Protein AF-A0A5J4YAA6-F1 (afdb_monomer_lite)

Sequence (248 aa):
MGGGQLQELEDTSLQQAQNAQQSHEAVQADHADSLMGQASAILRQSNPQIKAAQTNRVTKLWEQQQLVAGRTAVGEPPVRPGRDDSKVRVVAPGKMPALGKGGSLASRQAILHSLVHIESWAVDLSWDAVARFGSDPQYALPEAFLDDFVLVANDEASHFQQLQQRLEAIGSFYGALGVHDGLWESAAATAHSLPARLAVESCVHEARGLTGCPTPFTGSATAAMKSLQSYWRRYIRFVKHSQTGTAQ

Foldseek 3Di:
DPDVVVVVVVVVVVVVVVVVVVVVVVVVVLLCQALLSLLLVLQQDADLLVSLVSLLVSLVCVVVVSGHLDLDCNDARDLGGHHDCVQAPADDPVPFDDLPQCPDLVNVLSVLLQLLVLLSVQLNLLSLLSNQPSNPPVLVDDVVLVNLSSVSSNVSSVSNVVSQVVSVVSPHGHSNGHDHCVLVVQQSVCSVPSVSNVVSSLVSVVVVVVPRDPDDDPDDPVPVVVSSVVSVVVVVVSVVVVVVPDDD

Structure (mmCIF, N/CA/C/O backbone):
data_AF-A0A5J4YAA6-F1
#
_entry.id   AF-A0A5J4YAA6-F1
#
loop_
_atom_site.group_PDB
_atom_site.id
_atom_site.type_symbol
_atom_site.label_atom_id
_atom_site.label_alt_id
_atom_site.label_comp_id
_atom_site.label_asym_id
_atom_site.label_entity_id
_atom_site.label_seq_id
_atom_site.pdbx_PDB_ins_code
_atom_site.Cartn_x
_atom_site.Cartn_y
_atom_site.Cartn_z
_atom_site.occupancy
_atom_site.B_iso_or_equiv
_atom_site.auth_seq_id
_atom_site.auth_comp_id
_atom_site.auth_asym_id
_atom_site.auth_atom_id
_atom_site.pdbx_PDB_model_num
ATOM 1 N N . MET A 1 1 ? -10.970 -28.159 -61.540 1.00 51.44 1 MET A N 1
ATOM 2 C CA . MET A 1 1 ? -9.670 -27.664 -61.032 1.00 51.44 1 MET A CA 1
ATOM 3 C C . MET A 1 1 ? -9.874 -26.472 -60.080 1.00 51.44 1 MET A C 1
ATOM 5 O O . MET A 1 1 ? -9.237 -25.453 -60.268 1.00 51.44 1 MET A O 1
ATOM 9 N N . GLY A 1 2 ? -10.775 -26.556 -59.087 1.00 53.88 2 GLY A N 1
ATOM 10 C CA . GLY A 1 2 ? -11.097 -25.400 -58.219 1.00 53.88 2 GLY A CA 1
ATOM 11 C C . GLY A 1 2 ? -11.336 -25.722 -56.739 1.00 53.88 2 GLY A C 1
ATOM 12 O O . GLY A 1 2 ? -11.628 -24.817 -55.974 1.00 53.88 2 GLY A O 1
ATOM 13 N N . GLY A 1 3 ? -11.219 -26.993 -56.331 1.00 50.28 3 GLY A N 1
ATOM 14 C CA . GLY A 1 3 ? -11.444 -27.407 -54.938 1.00 50.28 3 GLY A CA 1
ATOM 15 C C . GLY A 1 3 ? -10.234 -27.193 -54.023 1.00 50.28 3 GLY A C 1
ATOM 16 O O . GLY A 1 3 ? -10.405 -26.776 -52.888 1.00 50.28 3 GLY A O 1
ATOM 17 N N . GLY A 1 4 ? -9.008 -27.402 -54.524 1.00 55.47 4 GLY A N 1
ATOM 18 C CA . GLY A 1 4 ? -7.792 -27.300 -53.700 1.00 55.47 4 GLY A CA 1
ATOM 19 C C . GLY A 1 4 ? -7.457 -25.877 -53.246 1.00 55.47 4 GLY A C 1
ATOM 20 O O . GLY A 1 4 ? -6.960 -25.686 -52.146 1.00 55.47 4 GLY A O 1
ATOM 21 N N . GLN A 1 5 ? -7.807 -24.875 -54.056 1.00 56.22 5 GLN A N 1
ATOM 22 C CA . GLN A 1 5 ? -7.478 -23.473 -53.785 1.00 56.22 5 GLN A CA 1
ATOM 23 C C . GLN A 1 5 ? -8.367 -22.843 -52.704 1.00 56.22 5 GLN A C 1
ATOM 25 O O . GLN A 1 5 ? -7.941 -21.911 -52.038 1.00 56.22 5 GLN A O 1
ATOM 30 N N . LEU A 1 6 ? -9.596 -23.340 -52.519 1.00 55.66 6 LEU A N 1
ATOM 31 C CA . LEU A 1 6 ? -10.472 -22.900 -51.427 1.00 55.66 6 LEU A CA 1
ATOM 32 C C . LEU A 1 6 ? -10.080 -23.560 -50.099 1.00 55.66 6 LEU A C 1
ATOM 34 O O . LEU A 1 6 ? -10.117 -22.908 -49.062 1.00 55.66 6 LEU A O 1
ATOM 38 N N . GLN A 1 7 ? -9.630 -24.814 -50.150 1.00 59.75 7 GLN A N 1
ATOM 39 C CA . GLN A 1 7 ? -9.222 -25.574 -48.971 1.00 59.75 7 GLN A CA 1
ATOM 40 C C . GLN A 1 7 ? -7.894 -25.057 -48.380 1.00 59.75 7 GLN A C 1
ATOM 42 O O . GLN A 1 7 ? -7.796 -24.869 -47.173 1.00 59.75 7 GLN A O 1
ATOM 47 N N . GLU A 1 8 ? -6.919 -24.681 -49.221 1.00 62.75 8 GLU A N 1
ATOM 48 C CA . GLU A 1 8 ? -5.670 -24.034 -48.768 1.00 62.75 8 GLU A CA 1
ATOM 49 C C . GLU A 1 8 ? -5.894 -22.667 -48.094 1.00 62.75 8 GLU A C 1
ATOM 51 O O . GLU A 1 8 ? -5.159 -22.293 -47.174 1.00 62.75 8 GLU A O 1
ATOM 56 N N . LEU A 1 9 ? -6.900 -21.903 -48.537 1.00 62.38 9 LEU A N 1
ATOM 57 C CA . LEU A 1 9 ? -7.221 -20.594 -47.957 1.00 62.38 9 LEU A CA 1
ATOM 58 C C . LEU A 1 9 ? -7.886 -20.725 -46.577 1.00 62.38 9 LEU A C 1
ATOM 60 O O . LEU A 1 9 ? -7.578 -19.934 -45.682 1.00 62.38 9 LEU A O 1
ATOM 64 N N . GLU A 1 10 ? -8.746 -21.730 -46.381 1.00 66.56 10 GLU A N 1
ATOM 65 C CA . GLU A 1 10 ? -9.346 -22.042 -45.075 1.00 66.56 10 GLU A CA 1
ATOM 66 C C . GLU A 1 10 ? -8.296 -22.559 -44.079 1.00 66.56 10 GLU A C 1
ATOM 68 O O . GLU A 1 10 ? -8.233 -22.065 -42.950 1.00 66.56 10 GLU A O 1
ATOM 73 N N . ASP A 1 11 ? -7.401 -23.453 -44.510 1.00 72.44 11 ASP A N 1
ATOM 74 C CA . ASP A 1 11 ? -6.325 -23.990 -43.665 1.00 72.44 11 ASP A CA 1
ATOM 75 C C . ASP A 1 11 ? -5.334 -22.895 -43.224 1.00 72.44 11 ASP A C 1
ATOM 77 O O . ASP A 1 11 ? -4.915 -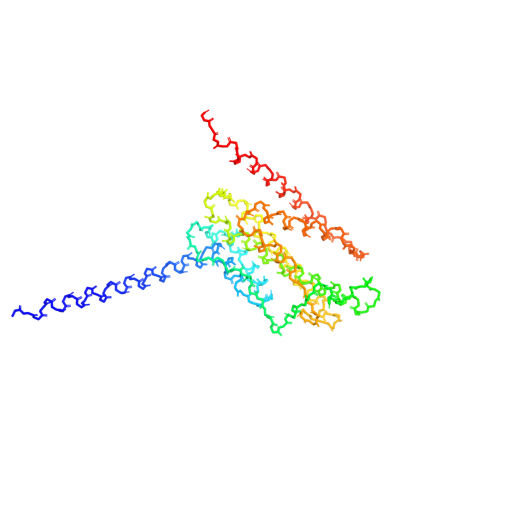22.843 -42.065 1.00 72.44 11 ASP A O 1
ATOM 81 N N . THR A 1 12 ? -5.018 -21.945 -44.113 1.00 75.50 12 THR A N 1
ATOM 82 C CA . THR A 1 12 ? -4.146 -20.802 -43.789 1.00 75.50 12 THR A CA 1
ATOM 83 C C . THR A 1 12 ? -4.800 -19.852 -42.779 1.00 75.50 12 THR A C 1
ATOM 85 O O . THR A 1 12 ? -4.130 -19.353 -41.871 1.00 75.50 12 THR A O 1
ATOM 88 N N . SER A 1 13 ? -6.111 -19.611 -42.897 1.00 75.50 13 SER A N 1
ATOM 89 C CA . SER A 1 13 ? -6.859 -18.747 -41.973 1.00 75.50 13 SER A CA 1
ATOM 90 C C . SER A 1 13 ? -6.975 -19.361 -40.572 1.00 75.50 13 SER A C 1
ATOM 92 O O . SER A 1 13 ? -6.782 -18.662 -39.573 1.00 75.50 13 SER A O 1
ATOM 94 N N . LEU A 1 14 ? -7.197 -20.677 -40.487 1.00 76.88 14 LEU A N 1
ATOM 95 C CA . LEU A 1 14 ? -7.227 -21.418 -39.223 1.00 76.88 14 LEU A CA 1
ATOM 96 C C . LEU A 1 14 ? -5.855 -21.432 -38.536 1.00 76.88 14 LEU A C 1
ATOM 98 O O . LEU A 1 14 ? -5.771 -21.179 -37.333 1.00 76.88 14 LEU A O 1
ATOM 102 N N . GLN A 1 15 ? -4.775 -21.633 -39.296 1.00 74.44 15 GLN A N 1
ATOM 103 C CA . GLN A 1 15 ? -3.407 -21.584 -38.772 1.00 74.44 15 GLN A CA 1
ATOM 104 C C . GLN A 1 15 ? -3.048 -20.184 -38.237 1.00 74.44 15 GLN A C 1
ATOM 106 O O . GLN A 1 15 ? -2.422 -20.057 -37.185 1.00 74.44 15 GLN A O 1
ATOM 111 N N . GLN A 1 16 ? -3.466 -19.115 -38.925 1.00 75.31 16 GLN A N 1
ATOM 112 C CA . GLN A 1 16 ? -3.250 -17.734 -38.474 1.00 75.31 16 GLN A CA 1
ATOM 113 C C . GLN A 1 16 ? -4.021 -17.413 -37.186 1.00 75.31 16 GLN A C 1
ATOM 115 O O . GLN A 1 16 ? -3.461 -16.782 -36.289 1.00 75.31 16 GLN A O 1
ATOM 120 N N . ALA A 1 17 ? -5.269 -17.877 -37.062 1.00 71.44 17 ALA A N 1
ATOM 121 C CA . ALA A 1 17 ? -6.071 -17.698 -35.852 1.00 71.44 17 ALA A CA 1
ATOM 122 C C . ALA A 1 17 ? -5.470 -18.441 -34.646 1.00 71.44 17 ALA A C 1
ATOM 124 O O . ALA A 1 17 ? -5.373 -17.876 -33.556 1.00 71.44 17 ALA A O 1
ATOM 125 N N . GLN A 1 18 ? -4.991 -19.672 -34.850 1.00 73.94 18 GLN A N 1
ATOM 126 C CA . GLN A 1 18 ? -4.317 -20.459 -33.814 1.00 73.94 18 GLN A CA 1
ATOM 127 C C . GLN A 1 18 ? -2.996 -19.821 -33.371 1.00 73.94 18 GLN A C 1
ATOM 129 O O . GLN A 1 18 ? -2.749 -19.704 -32.171 1.00 73.94 18 GLN A O 1
ATOM 134 N N . ASN A 1 19 ? -2.182 -19.337 -34.314 1.00 75.12 19 ASN A N 1
ATOM 135 C CA . ASN A 1 19 ? -0.941 -18.625 -34.002 1.00 75.12 19 ASN A CA 1
ATOM 136 C C . ASN A 1 19 ? -1.214 -17.316 -33.239 1.00 75.12 19 ASN A C 1
ATOM 138 O O . ASN A 1 19 ? -0.485 -16.988 -32.304 1.00 75.12 19 ASN A O 1
ATOM 142 N N . ALA A 1 20 ? -2.280 -16.586 -33.590 1.00 65.88 20 ALA A N 1
ATOM 143 C CA . ALA A 1 20 ? -2.694 -15.381 -32.874 1.00 65.88 20 ALA A CA 1
ATOM 144 C C . ALA A 1 20 ? -3.128 -15.697 -31.432 1.00 65.88 20 ALA A C 1
ATOM 146 O O . ALA A 1 20 ? -2.684 -15.022 -30.503 1.00 65.88 20 ALA A O 1
ATOM 147 N N . GLN A 1 21 ? -3.911 -16.762 -31.224 1.00 62.88 21 GLN A N 1
ATOM 148 C CA . GLN A 1 21 ? -4.307 -17.219 -29.887 1.00 62.88 21 GLN A CA 1
ATOM 149 C C . GLN A 1 21 ? -3.109 -17.651 -29.038 1.00 62.88 21 GLN A C 1
ATOM 151 O O . GLN A 1 21 ? -2.968 -17.183 -27.912 1.00 62.88 21 GLN A O 1
ATOM 156 N N . GLN A 1 22 ? -2.206 -18.463 -29.592 1.00 65.00 22 GLN A N 1
ATOM 157 C CA . GLN A 1 22 ? -0.994 -18.899 -28.892 1.00 65.00 22 GLN A CA 1
ATOM 158 C C . GLN A 1 22 ? -0.068 -17.724 -28.559 1.00 65.00 22 GLN A C 1
ATOM 160 O O . GLN A 1 22 ? 0.500 -17.672 -27.470 1.00 65.00 22 GLN A O 1
ATOM 165 N N . SER A 1 23 ? 0.056 -16.746 -29.462 1.00 59.47 23 SER A N 1
ATOM 166 C CA . SER A 1 23 ? 0.847 -15.539 -29.206 1.00 59.47 23 SER A CA 1
ATOM 167 C C . SER A 1 23 ? 0.238 -14.670 -28.101 1.00 59.47 23 SER A C 1
ATOM 169 O O . SER A 1 23 ? 0.964 -14.164 -27.251 1.00 59.47 23 SER A O 1
ATOM 171 N N . HIS A 1 24 ? -1.092 -14.551 -28.053 1.00 57.75 24 HIS A N 1
ATOM 172 C CA . HIS A 1 24 ? -1.797 -13.823 -27.002 1.00 57.75 24 HIS A CA 1
ATOM 173 C C . HIS A 1 24 ? -1.675 -14.523 -25.640 1.00 57.75 24 HIS A C 1
ATOM 175 O O . HIS A 1 24 ? -1.408 -13.863 -24.639 1.00 57.75 24 HIS A O 1
ATOM 181 N N . GLU A 1 25 ? -1.806 -15.852 -25.594 1.00 58.38 25 GLU A N 1
ATOM 182 C CA . GLU A 1 25 ? -1.626 -16.649 -24.371 1.00 58.38 25 GLU A CA 1
ATOM 183 C C . GLU A 1 25 ? -0.186 -16.575 -23.840 1.00 58.38 25 GLU A C 1
ATOM 185 O O . GLU A 1 25 ? 0.016 -16.409 -22.638 1.00 58.38 25 GLU A O 1
ATOM 190 N N . ALA A 1 26 ? 0.818 -16.618 -24.723 1.00 57.69 26 ALA A N 1
ATOM 191 C CA . ALA A 1 26 ? 2.224 -16.481 -24.344 1.00 57.69 26 ALA A CA 1
ATOM 192 C C . ALA A 1 26 ? 2.549 -15.082 -23.790 1.00 57.69 26 ALA A C 1
ATOM 194 O O . ALA A 1 26 ? 3.242 -14.966 -22.783 1.00 57.69 26 ALA A O 1
ATOM 195 N N . VAL A 1 27 ? 2.004 -14.025 -24.401 1.00 57.84 27 VAL A N 1
ATOM 196 C CA . VAL A 1 27 ? 2.147 -12.641 -23.918 1.00 57.84 27 VAL A CA 1
ATOM 197 C C . VAL A 1 27 ? 1.441 -12.453 -22.570 1.00 57.84 27 VAL A C 1
ATOM 199 O O . VAL A 1 27 ? 1.977 -11.809 -21.674 1.00 57.84 27 VAL A O 1
ATOM 202 N N . GLN A 1 28 ? 0.267 -13.058 -22.372 1.00 56.16 28 GLN A N 1
ATOM 203 C CA . GLN A 1 28 ? -0.429 -13.031 -21.082 1.00 56.16 28 GLN A CA 1
ATOM 204 C C . GLN A 1 28 ? 0.321 -13.787 -19.977 1.00 56.16 28 GLN A C 1
ATOM 206 O O . GLN A 1 28 ? 0.321 -13.325 -18.835 1.00 56.16 28 GLN A O 1
ATOM 211 N N . ALA A 1 29 ? 0.964 -14.911 -20.300 1.00 56.59 29 ALA A N 1
ATOM 212 C CA . ALA A 1 29 ? 1.814 -15.645 -19.365 1.00 56.59 29 ALA A CA 1
ATOM 213 C C . ALA A 1 29 ? 3.075 -14.842 -18.992 1.00 56.59 29 ALA A C 1
ATOM 215 O O . ALA A 1 29 ? 3.355 -14.674 -17.809 1.00 56.59 29 ALA A O 1
ATOM 216 N N . ASP A 1 30 ? 3.755 -14.239 -19.973 1.00 58.88 30 ASP A N 1
ATOM 217 C CA . ASP A 1 30 ? 4.921 -13.365 -19.749 1.00 58.88 30 ASP A CA 1
ATOM 218 C C . ASP A 1 30 ? 4.566 -12.141 -18.885 1.00 58.88 30 ASP A C 1
ATOM 220 O O . ASP A 1 30 ? 5.293 -11.752 -17.971 1.00 58.88 30 ASP A O 1
ATOM 224 N N . HIS A 1 31 ? 3.381 -11.564 -19.101 1.00 63.12 31 HIS A N 1
ATOM 225 C CA . HIS A 1 31 ? 2.860 -10.498 -18.253 1.00 63.12 31 HIS A CA 1
ATOM 226 C C . HIS A 1 31 ? 2.557 -10.967 -16.832 1.00 63.12 31 HIS A C 1
ATOM 228 O O . HIS A 1 31 ? 2.859 -10.236 -15.887 1.00 63.12 31 HIS A O 1
ATOM 234 N N . ALA A 1 32 ? 1.986 -12.160 -16.658 1.00 64.88 32 ALA A N 1
ATOM 235 C CA . ALA A 1 32 ? 1.739 -12.727 -15.338 1.00 64.88 32 ALA A CA 1
ATOM 236 C C . ALA A 1 32 ? 3.046 -12.972 -14.565 1.00 64.88 32 ALA A C 1
ATOM 238 O O . ALA A 1 32 ? 3.059 -12.791 -13.351 1.00 64.88 32 ALA A O 1
ATOM 239 N N . ASP A 1 33 ? 4.147 -13.281 -15.246 1.00 75.88 33 ASP A N 1
ATOM 240 C CA . ASP A 1 33 ? 5.445 -13.575 -14.621 1.00 75.88 33 ASP A CA 1
ATOM 241 C C . ASP A 1 33 ? 6.341 -12.331 -14.420 1.00 75.88 33 ASP A C 1
ATOM 243 O O . ASP A 1 33 ? 7.474 -12.418 -13.936 1.00 75.88 33 ASP A O 1
ATOM 247 N N . SER A 1 34 ? 5.822 -11.138 -14.728 1.00 88.69 34 SER A N 1
ATOM 248 C CA . SER A 1 34 ? 6.501 -9.857 -14.498 1.00 88.69 34 SER A CA 1
ATOM 249 C C . SER A 1 34 ? 6.096 -9.187 -13.181 1.00 88.69 34 SER A C 1
ATOM 251 O O . SER A 1 34 ? 4.956 -9.311 -12.719 1.00 88.69 34 SER A O 1
ATOM 253 N N . LEU A 1 35 ? 6.996 -8.386 -12.600 1.00 91.31 35 LEU A N 1
ATOM 254 C CA . LEU A 1 35 ? 6.702 -7.608 -11.393 1.00 91.31 35 LEU A CA 1
ATOM 255 C C . LEU A 1 35 ? 5.539 -6.626 -11.610 1.00 91.31 35 LEU A C 1
ATOM 257 O O . LEU A 1 35 ? 4.658 -6.520 -10.760 1.00 91.31 35 LEU A O 1
ATOM 261 N N . MET A 1 36 ? 5.491 -5.945 -12.758 1.00 90.12 36 MET A N 1
ATOM 262 C CA . MET A 1 36 ? 4.430 -4.983 -13.088 1.00 90.12 36 MET A CA 1
ATOM 263 C C . MET A 1 36 ? 3.073 -5.662 -13.296 1.00 90.12 36 MET A C 1
ATOM 265 O O . MET A 1 36 ? 2.036 -5.103 -12.923 1.00 90.12 36 MET A O 1
ATOM 269 N N . GLY A 1 37 ? 3.058 -6.878 -13.846 1.00 88.81 37 GLY A N 1
ATOM 270 C CA . GLY A 1 37 ? 1.839 -7.672 -13.955 1.00 88.81 37 GLY A CA 1
ATOM 271 C C . GLY A 1 37 ? 1.336 -8.162 -12.611 1.00 88.81 37 GLY A C 1
ATOM 272 O O . GLY A 1 37 ? 0.147 -8.021 -12.324 1.00 88.81 37 GLY A O 1
ATOM 273 N N . GLN A 1 38 ? 2.237 -8.630 -11.748 1.00 92.31 38 GLN A N 1
ATOM 274 C CA . GLN A 1 38 ? 1.907 -8.963 -10.364 1.00 92.31 38 GLN A CA 1
ATOM 275 C C . GLN A 1 38 ? 1.377 -7.739 -9.604 1.00 92.31 38 GLN A C 1
ATOM 277 O O . GLN A 1 38 ? 0.319 -7.819 -8.979 1.00 92.31 38 GLN A O 1
ATOM 282 N N . ALA A 1 39 ? 2.032 -6.582 -9.729 1.00 93.69 39 ALA A N 1
ATOM 283 C CA . ALA A 1 39 ? 1.580 -5.325 -9.138 1.00 93.69 39 ALA A CA 1
ATOM 284 C C . ALA A 1 39 ? 0.173 -4.946 -9.630 1.00 93.69 39 ALA A C 1
ATOM 286 O O . ALA A 1 39 ? -0.725 -4.684 -8.832 1.00 93.69 39 ALA A O 1
ATOM 287 N N . SER A 1 40 ? -0.071 -5.008 -10.941 1.00 92.12 40 SER A N 1
ATOM 288 C CA . SER A 1 40 ? -1.387 -4.731 -11.527 1.00 92.12 40 SER A CA 1
ATOM 289 C C . SER A 1 40 ? -2.463 -5.721 -11.069 1.00 92.12 40 SER A C 1
ATOM 291 O O . SER A 1 40 ? -3.605 -5.322 -10.832 1.00 92.12 40 SER A O 1
ATOM 293 N N . ALA A 1 41 ? -2.122 -7.002 -10.912 1.00 91.56 41 ALA A N 1
ATOM 294 C CA . ALA A 1 41 ? -3.029 -8.020 -10.390 1.00 91.56 41 ALA A CA 1
ATOM 295 C C . ALA A 1 41 ? -3.390 -7.762 -8.918 1.00 91.56 41 ALA A C 1
ATOM 297 O O . ALA A 1 41 ? -4.567 -7.837 -8.556 1.00 91.56 41 ALA A O 1
ATOM 298 N N . ILE A 1 42 ? -2.408 -7.387 -8.091 1.00 94.94 42 ILE A N 1
ATOM 299 C CA . ILE A 1 42 ? -2.614 -6.970 -6.697 1.00 94.94 42 ILE A CA 1
ATOM 300 C C . ILE A 1 42 ? -3.531 -5.745 -6.644 1.00 94.94 42 ILE A C 1
ATOM 302 O O . ILE A 1 42 ? -4.507 -5.740 -5.896 1.00 94.94 42 ILE A O 1
ATOM 306 N N . LEU A 1 43 ? -3.281 -4.729 -7.473 1.00 94.62 43 LEU A N 1
ATOM 307 C CA . LEU A 1 43 ? -4.100 -3.517 -7.508 1.00 94.62 43 LEU A CA 1
ATOM 308 C C . LEU A 1 43 ? -5.547 -3.801 -7.914 1.00 94.62 43 LEU A C 1
ATOM 310 O O . LEU A 1 43 ? -6.438 -3.105 -7.449 1.00 94.62 43 LEU A O 1
ATOM 314 N N . ARG A 1 44 ? -5.820 -4.814 -8.744 1.00 94.12 44 ARG A N 1
ATOM 315 C CA . ARG A 1 44 ? -7.194 -5.203 -9.122 1.00 94.12 44 ARG A CA 1
ATOM 316 C C . ARG A 1 44 ? -7.927 -5.980 -8.025 1.00 94.12 44 ARG A C 1
ATOM 318 O O . ARG A 1 44 ? -9.152 -6.078 -8.076 1.00 94.12 44 ARG A O 1
ATOM 325 N N . GLN A 1 45 ? -7.218 -6.515 -7.033 1.00 94.75 45 GLN A N 1
ATOM 326 C CA . GLN A 1 45 ? -7.833 -7.234 -5.923 1.00 94.75 45 GLN A CA 1
ATOM 327 C C . GLN A 1 45 ? -8.647 -6.279 -5.039 1.00 94.75 45 GLN A C 1
ATOM 329 O O . GLN A 1 45 ? -8.125 -5.294 -4.521 1.00 94.75 45 GLN A O 1
ATOM 334 N N . SER A 1 46 ? -9.928 -6.583 -4.826 1.00 93.56 46 SER A N 1
ATOM 335 C CA . SER A 1 46 ? -10.821 -5.770 -3.990 1.00 93.56 46 SER A CA 1
ATOM 336 C C . SER A 1 46 ? -10.731 -6.115 -2.505 1.00 93.56 46 SER A C 1
ATOM 338 O O . SER A 1 46 ? -10.956 -5.247 -1.657 1.00 93.56 46 SER A O 1
ATOM 340 N N . ASN A 1 47 ? -10.382 -7.363 -2.174 1.00 93.06 47 ASN A N 1
ATOM 341 C CA . ASN A 1 47 ? -10.251 -7.807 -0.792 1.00 93.06 47 ASN A CA 1
ATOM 342 C C . ASN A 1 47 ? -8.861 -7.442 -0.228 1.00 93.06 47 ASN A C 1
ATOM 344 O O . ASN A 1 47 ? -7.857 -7.996 -0.683 1.00 93.06 47 ASN A O 1
ATOM 348 N N . PRO A 1 48 ? -8.780 -6.589 0.808 1.00 92.56 48 PRO A N 1
ATOM 349 C CA . PRO A 1 48 ? -7.506 -6.126 1.358 1.00 92.56 48 PRO A CA 1
ATOM 350 C C . PRO A 1 48 ? -6.686 -7.245 2.027 1.00 92.56 48 PRO A C 1
ATOM 352 O O . PRO A 1 48 ? -5.460 -7.202 1.995 1.00 92.56 48 PRO A O 1
ATOM 355 N N . GLN A 1 49 ? -7.324 -8.292 2.563 1.00 92.62 49 GLN A N 1
ATOM 356 C CA . GLN A 1 49 ? -6.612 -9.450 3.121 1.00 92.62 49 GLN A CA 1
ATOM 357 C C . GLN A 1 49 ? -5.950 -10.287 2.028 1.00 92.62 49 GLN A C 1
ATOM 359 O O . GLN A 1 49 ? -4.795 -10.687 2.169 1.00 92.62 49 GLN A O 1
ATOM 364 N N . ILE A 1 50 ? -6.674 -10.536 0.931 1.00 95.25 50 ILE A N 1
ATOM 365 C CA . ILE A 1 50 ? -6.116 -11.253 -0.223 1.00 95.25 50 ILE A CA 1
ATOM 366 C C . ILE A 1 50 ? -4.987 -10.423 -0.827 1.00 95.25 50 ILE A C 1
ATOM 368 O O . ILE A 1 50 ? -3.934 -10.972 -1.130 1.00 95.25 50 ILE A O 1
ATOM 372 N N . LYS A 1 51 ? -5.171 -9.102 -0.912 1.00 95.44 51 LYS A N 1
ATOM 373 C CA . LYS A 1 51 ? -4.150 -8.167 -1.380 1.00 95.44 51 LYS A CA 1
ATOM 374 C C . LYS A 1 51 ? -2.870 -8.262 -0.548 1.00 95.44 51 LYS A C 1
ATOM 376 O O . LYS A 1 51 ? -1.811 -8.499 -1.110 1.00 95.44 51 LYS A O 1
ATOM 381 N N . ALA A 1 52 ? -2.969 -8.188 0.780 1.00 95.81 52 ALA A N 1
ATOM 382 C CA . ALA A 1 52 ? -1.818 -8.345 1.671 1.00 95.81 52 ALA A CA 1
ATOM 383 C C . ALA A 1 52 ? -1.139 -9.721 1.520 1.00 95.81 52 ALA A C 1
ATOM 385 O O . ALA A 1 52 ? 0.084 -9.814 1.468 1.00 95.81 52 ALA A O 1
ATOM 386 N N . ALA A 1 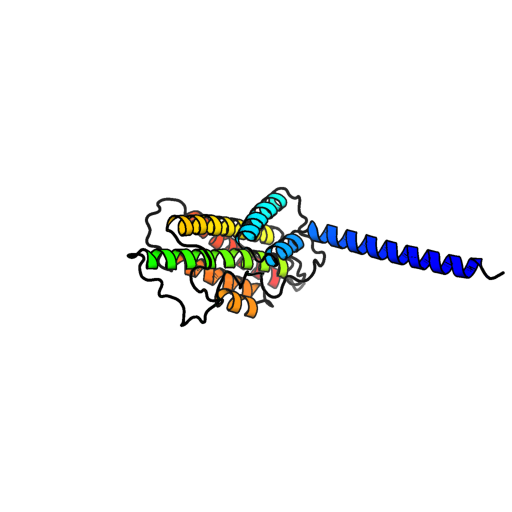53 ? -1.915 -10.802 1.388 1.00 96.25 53 ALA A N 1
ATOM 387 C CA . ALA A 1 53 ? -1.358 -12.136 1.156 1.00 96.25 53 ALA A CA 1
ATOM 388 C C . ALA A 1 53 ? -0.638 -12.252 -0.202 1.00 96.25 53 ALA A C 1
ATOM 390 O O . ALA A 1 53 ? 0.410 -12.894 -0.289 1.00 96.25 53 ALA A O 1
ATOM 391 N N . GLN A 1 54 ? -1.181 -11.626 -1.250 1.00 96.50 54 GLN A N 1
ATOM 392 C CA . GLN A 1 54 ? -0.548 -11.555 -2.566 1.00 96.50 54 GLN A CA 1
ATOM 393 C C . GLN A 1 54 ? 0.729 -10.717 -2.525 1.00 96.50 54 GLN A C 1
ATOM 395 O O . GLN A 1 54 ? 1.737 -11.185 -3.042 1.00 96.50 54 GLN A O 1
ATOM 400 N N . THR A 1 55 ? 0.727 -9.563 -1.849 1.00 97.44 55 THR A N 1
ATOM 401 C CA . THR A 1 55 ? 1.934 -8.757 -1.605 1.00 97.44 55 THR A CA 1
ATOM 402 C C . THR A 1 55 ? 3.039 -9.617 -0.997 1.00 97.44 55 THR A C 1
ATOM 404 O O . THR A 1 55 ? 4.092 -9.767 -1.607 1.00 97.44 55 THR A O 1
ATOM 407 N N . ASN A 1 56 ? 2.764 -10.299 0.121 1.00 96.62 56 ASN A N 1
ATOM 408 C CA . ASN A 1 56 ? 3.748 -11.152 0.797 1.00 96.62 56 ASN A CA 1
ATOM 409 C C . ASN A 1 56 ? 4.283 -12.277 -0.110 1.00 96.62 56 ASN A C 1
ATOM 411 O O . ASN A 1 56 ? 5.435 -12.697 0.012 1.00 96.62 56 ASN A O 1
ATOM 415 N N . ARG A 1 57 ? 3.440 -12.819 -1.000 1.00 96.69 57 ARG A N 1
ATOM 416 C CA . ARG A 1 57 ? 3.851 -13.830 -1.983 1.00 96.69 57 ARG A CA 1
ATOM 417 C C . ARG A 1 57 ? 4.761 -13.222 -3.047 1.00 96.69 57 ARG A C 1
ATOM 419 O O . ARG A 1 57 ? 5.809 -13.792 -3.320 1.00 96.69 57 ARG A O 1
ATOM 426 N N . VAL A 1 58 ? 4.358 -12.106 -3.646 1.00 95.75 58 VAL A N 1
ATOM 427 C CA . VAL A 1 58 ? 5.089 -11.449 -4.737 1.00 95.75 58 VAL A CA 1
ATOM 428 C C . VAL A 1 58 ? 6.440 -10.939 -4.254 1.00 95.75 58 VAL A C 1
ATOM 430 O O . VAL A 1 58 ? 7.427 -11.154 -4.946 1.00 95.75 58 VAL A O 1
ATOM 433 N N . THR A 1 59 ? 6.522 -10.390 -3.041 1.00 95.88 59 THR A N 1
ATOM 434 C CA . THR A 1 59 ? 7.797 -10.007 -2.422 1.00 95.88 59 THR A CA 1
ATOM 435 C C . THR A 1 59 ? 8.765 -11.185 -2.350 1.00 95.88 59 THR A C 1
ATOM 437 O O . THR A 1 59 ? 9.905 -11.057 -2.780 1.00 95.88 59 THR A O 1
ATOM 440 N N . LYS A 1 60 ? 8.311 -12.371 -1.921 1.00 96.25 60 LYS A N 1
ATOM 441 C CA . LYS A 1 60 ? 9.165 -13.573 -1.892 1.00 96.25 60 LYS A CA 1
ATOM 442 C C . LYS A 1 60 ? 9.616 -14.015 -3.281 1.00 96.25 60 LYS A C 1
ATOM 444 O O . LYS A 1 60 ? 10.759 -14.426 -3.441 1.00 96.25 60 LYS A O 1
ATOM 449 N N . LEU A 1 61 ? 8.725 -13.964 -4.272 1.00 94.44 61 LEU A N 1
ATOM 450 C CA . LEU A 1 61 ? 9.073 -14.312 -5.653 1.00 94.44 61 LEU A CA 1
ATOM 451 C C . LEU A 1 61 ? 10.106 -13.327 -6.224 1.00 94.44 61 LEU A C 1
ATOM 453 O O . LEU A 1 61 ? 11.049 -13.747 -6.889 1.00 94.44 61 LEU A O 1
ATOM 457 N N . TRP A 1 62 ? 9.957 -12.037 -5.916 1.00 94.38 62 TRP A N 1
ATOM 458 C CA . TRP A 1 62 ? 10.892 -10.981 -6.302 1.00 94.38 62 TRP A CA 1
ATOM 459 C C . TRP A 1 62 ? 12.269 -11.166 -5.649 1.00 94.38 62 TRP A C 1
ATOM 461 O O . TRP A 1 62 ? 13.276 -11.216 -6.349 1.00 94.38 62 TRP A O 1
ATOM 471 N N . GLU A 1 63 ? 12.319 -11.387 -4.332 1.00 93.19 63 GLU A N 1
ATOM 472 C CA . GLU A 1 63 ? 13.559 -11.671 -3.587 1.00 93.19 63 GLU A CA 1
ATOM 473 C C . GLU A 1 63 ? 14.300 -12.908 -4.118 1.00 93.19 63 GLU A C 1
ATOM 475 O O . GLU A 1 63 ? 15.528 -12.969 -4.100 1.00 93.19 63 GLU A O 1
ATOM 480 N N . GLN A 1 64 ? 13.552 -13.901 -4.605 1.00 94.00 64 GLN A N 1
ATOM 481 C CA . GLN A 1 64 ? 14.089 -15.128 -5.196 1.00 94.00 64 GLN A CA 1
ATOM 482 C C . GLN A 1 64 ? 14.446 -14.981 -6.682 1.00 94.00 64 GLN A C 1
ATOM 484 O O . GLN A 1 64 ? 14.824 -15.976 -7.301 1.00 94.00 64 GLN A O 1
ATOM 489 N N . GLN A 1 65 ? 14.323 -13.778 -7.255 1.00 90.81 65 GLN A N 1
ATOM 490 C CA . GLN A 1 65 ? 14.558 -13.488 -8.675 1.00 90.81 65 GLN A CA 1
ATOM 491 C C . GLN A 1 65 ? 13.713 -14.367 -9.616 1.00 90.81 65 GLN A C 1
ATOM 493 O O . GLN A 1 65 ? 14.124 -14.695 -10.727 1.00 90.81 65 GLN A O 1
ATOM 498 N N . GLN A 1 66 ? 12.521 -14.769 -9.164 1.00 89.25 66 GLN A N 1
ATOM 499 C CA . GLN A 1 66 ? 11.561 -15.567 -9.940 1.00 89.25 66 GLN A CA 1
ATOM 500 C C . GLN A 1 66 ? 10.587 -14.704 -10.747 1.00 89.25 66 GLN A C 1
ATOM 502 O O . GLN A 1 66 ? 9.744 -15.237 -11.460 1.00 89.25 66 GLN A O 1
ATOM 507 N N . LEU A 1 67 ? 10.684 -13.382 -10.615 1.00 88.75 67 LEU A N 1
ATOM 508 C CA . LEU A 1 67 ? 9.922 -12.414 -11.388 1.00 88.75 67 LEU A CA 1
ATOM 509 C C . LEU A 1 67 ? 10.896 -11.552 -12.173 1.00 88.75 67 LEU A C 1
ATOM 511 O O . LEU A 1 67 ? 11.922 -11.118 -11.648 1.00 88.75 67 LEU A O 1
ATOM 515 N N . VAL A 1 68 ? 10.552 -11.269 -13.422 1.00 86.06 68 VAL A N 1
ATOM 51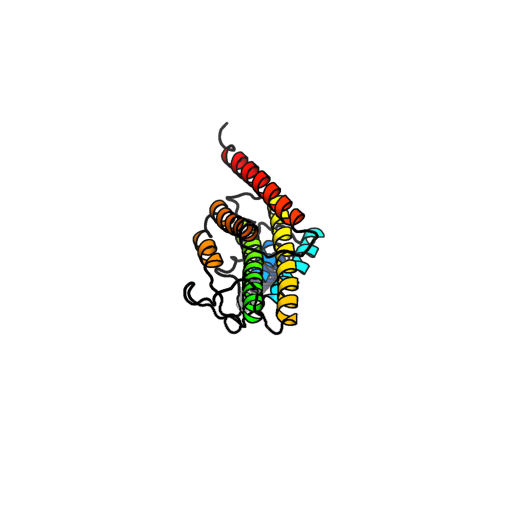6 C CA . VAL A 1 68 ? 11.306 -10.305 -14.221 1.00 86.06 68 VAL A CA 1
ATOM 517 C C . VAL A 1 68 ? 10.827 -8.896 -13.900 1.00 86.06 68 VAL A C 1
ATOM 519 O O . VAL A 1 68 ? 9.627 -8.665 -13.740 1.00 86.06 68 VAL A O 1
ATOM 522 N N . ALA A 1 69 ? 11.748 -7.927 -13.860 1.00 78.19 69 ALA A N 1
ATOM 523 C CA . ALA A 1 69 ? 11.364 -6.518 -13.778 1.00 78.19 69 ALA A CA 1
ATOM 524 C C . ALA A 1 69 ? 10.409 -6.170 -14.931 1.00 78.19 69 ALA A C 1
ATOM 526 O O . ALA A 1 69 ? 9.466 -5.437 -14.718 1.00 78.19 69 ALA A O 1
ATOM 527 N N . GLY A 1 70 ? 10.592 -6.774 -16.115 1.00 64.62 70 GLY A N 1
ATOM 528 C CA . GLY A 1 70 ? 9.606 -6.775 -17.197 1.00 64.62 70 GLY A CA 1
ATOM 529 C C . GLY A 1 70 ? 9.264 -5.377 -17.714 1.00 64.62 70 GLY A C 1
ATOM 530 O O . GLY A 1 70 ? 8.215 -4.831 -17.405 1.00 64.62 70 GLY A O 1
ATOM 531 N N . ARG A 1 71 ? 10.118 -4.811 -18.578 1.00 53.94 71 ARG A N 1
ATOM 532 C CA . ARG A 1 71 ? 9.821 -3.571 -19.333 1.00 53.94 71 ARG A CA 1
ATOM 533 C C . ARG A 1 71 ? 8.793 -3.773 -20.454 1.00 53.94 71 ARG A C 1
ATOM 535 O O . ARG A 1 71 ? 8.538 -2.858 -21.234 1.00 53.94 71 ARG A O 1
ATOM 542 N N . THR A 1 72 ? 8.259 -4.981 -20.596 1.00 51.28 72 THR A N 1
ATOM 543 C CA . THR 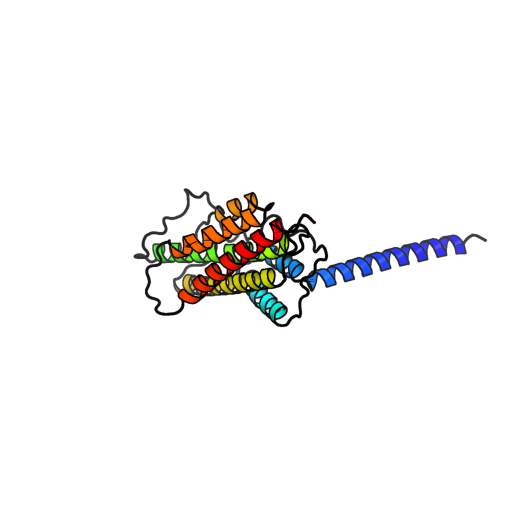A 1 72 ? 7.171 -5.281 -21.519 1.00 51.28 72 THR A CA 1
ATOM 544 C C . THR A 1 72 ? 5.910 -4.582 -21.027 1.00 51.28 72 THR A C 1
ATOM 546 O O . THR A 1 72 ? 5.673 -4.479 -19.826 1.00 51.28 72 THR A O 1
ATOM 549 N N . ALA A 1 73 ? 5.127 -4.027 -21.953 1.00 51.50 73 ALA A N 1
ATOM 550 C CA . ALA A 1 73 ? 3.899 -3.304 -21.650 1.00 51.50 73 ALA A CA 1
ATOM 551 C C . ALA A 1 73 ? 2.847 -4.274 -21.102 1.00 51.50 73 ALA A C 1
ATOM 553 O O . ALA A 1 73 ? 1.978 -4.747 -21.826 1.00 51.50 73 ALA A O 1
ATOM 554 N N . VAL A 1 74 ? 2.954 -4.610 -19.821 1.00 55.41 74 VAL A N 1
ATOM 555 C CA . VAL A 1 74 ? 1.879 -5.268 -19.098 1.00 55.41 74 VAL A CA 1
ATOM 556 C C . VAL A 1 74 ? 0.728 -4.274 -19.060 1.00 55.41 74 VAL A C 1
ATOM 558 O O . VAL A 1 74 ? 0.955 -3.096 -18.785 1.00 55.41 74 VAL A O 1
ATOM 561 N N . GLY A 1 75 ? -0.478 -4.724 -19.418 1.00 60.97 75 GLY A N 1
ATOM 562 C CA . GLY A 1 75 ? -1.643 -3.853 -19.590 1.00 60.97 75 GLY A CA 1
ATOM 563 C C . GLY A 1 75 ? -1.802 -2.826 -18.467 1.00 60.97 75 GLY A C 1
ATOM 564 O O . GLY A 1 75 ? -1.471 -3.105 -17.316 1.00 60.97 75 GLY A O 1
ATOM 565 N N . GLU A 1 76 ? -2.315 -1.644 -18.817 1.00 71.69 76 GLU A N 1
ATOM 566 C CA . GLU A 1 76 ? -2.296 -0.471 -17.940 1.00 71.69 76 GLU A CA 1
ATOM 567 C C . GLU A 1 76 ? -2.766 -0.791 -16.507 1.00 71.69 76 GLU A C 1
ATOM 569 O O . GLU A 1 76 ? -3.794 -1.475 -16.324 1.00 71.69 76 GLU A O 1
ATOM 574 N N . PRO A 1 77 ? -2.046 -0.300 -15.476 1.00 83.62 77 PRO A N 1
ATOM 575 C CA . PRO A 1 77 ? -2.496 -0.441 -14.101 1.00 83.62 77 PRO A CA 1
ATOM 576 C C . PRO A 1 77 ? -3.901 0.148 -13.971 1.00 83.62 77 PRO A C 1
ATOM 578 O O . PRO A 1 77 ? -4.219 1.145 -14.631 1.00 83.62 77 PRO A O 1
ATOM 581 N N . PRO A 1 78 ? -4.767 -0.438 -13.125 1.00 89.12 78 PRO A N 1
ATOM 582 C CA . PRO A 1 78 ? -6.120 0.069 -12.983 1.00 89.12 78 PRO A CA 1
ATOM 583 C C . PRO A 1 78 ? -6.090 1.552 -12.588 1.00 89.12 78 PRO A C 1
ATOM 585 O O . PRO A 1 78 ? -5.231 1.996 -11.824 1.00 89.12 78 PRO A O 1
ATOM 588 N N . VAL A 1 79 ? -7.045 2.329 -13.107 1.00 88.50 79 VAL A N 1
ATOM 589 C CA . VAL A 1 79 ? -7.165 3.764 -12.789 1.00 88.50 79 VAL A CA 1
ATOM 590 C C . VAL A 1 79 ? -7.312 3.978 -11.287 1.00 88.50 79 VAL A C 1
ATOM 592 O O . VAL A 1 79 ? -6.851 4.988 -10.774 1.00 88.50 79 VAL A O 1
ATOM 595 N N . ARG A 1 80 ? -7.937 3.026 -10.587 1.00 90.69 80 ARG A N 1
ATOM 596 C CA . ARG A 1 80 ? -8.088 3.005 -9.137 1.00 90.69 80 ARG A CA 1
ATOM 597 C C . ARG A 1 80 ? -7.892 1.579 -8.610 1.00 90.69 80 ARG A C 1
ATOM 599 O O . ARG A 1 80 ? -8.451 0.654 -9.203 1.00 90.69 80 ARG A O 1
ATOM 606 N N . PRO A 1 81 ? -7.163 1.389 -7.498 1.00 92.75 81 PRO A N 1
ATOM 607 C CA . PRO A 1 81 ? -7.053 0.099 -6.843 1.00 92.75 81 PRO A CA 1
ATOM 608 C C . PRO A 1 81 ? -8.427 -0.432 -6.432 1.00 92.75 81 PRO A C 1
ATOM 610 O O . PRO A 1 81 ? -9.277 0.307 -5.930 1.00 92.75 81 PRO A O 1
ATOM 613 N N . GLY A 1 82 ? -8.629 -1.730 -6.624 1.00 91.44 82 GLY A N 1
ATOM 614 C CA . GLY A 1 82 ? -9.810 -2.451 -6.199 1.00 91.44 82 GLY A CA 1
ATOM 615 C C . GLY A 1 82 ? -10.040 -2.266 -4.705 1.00 91.44 82 GLY A C 1
ATOM 616 O O . GLY A 1 82 ? -9.133 -2.423 -3.878 1.00 91.44 82 GLY A O 1
ATOM 617 N N . ARG A 1 83 ? -11.283 -1.948 -4.363 1.00 89.06 83 ARG A N 1
ATOM 618 C CA . ARG A 1 83 ? -11.775 -1.854 -2.994 1.00 89.06 83 ARG A CA 1
ATOM 619 C C . ARG A 1 83 ? -13.177 -2.441 -2.974 1.00 89.06 83 ARG A C 1
ATOM 621 O O . ARG A 1 83 ? -13.965 -2.197 -3.881 1.00 89.06 83 ARG A O 1
ATOM 628 N N . ASP A 1 84 ? -13.461 -3.276 -1.985 1.00 85.38 84 ASP A N 1
ATOM 629 C CA . ASP A 1 84 ? -14.805 -3.817 -1.806 1.00 85.38 84 ASP A CA 1
ATOM 630 C C . ASP A 1 84 ? -15.718 -2.749 -1.184 1.00 85.38 84 ASP A C 1
ATOM 632 O O . ASP A 1 84 ? -15.823 -2.628 0.041 1.00 85.38 84 ASP A O 1
ATOM 636 N N . ASP A 1 85 ? -16.371 -1.966 -2.043 1.00 71.19 85 ASP A N 1
ATOM 637 C CA . ASP A 1 85 ? -17.284 -0.884 -1.650 1.00 71.19 85 ASP A CA 1
ATOM 638 C C . ASP A 1 85 ? -18.510 -1.394 -0.871 1.00 71.19 85 ASP A C 1
ATOM 640 O O . ASP A 1 85 ? -19.151 -0.630 -0.148 1.00 71.19 85 ASP A O 1
ATOM 644 N N . SER A 1 86 ? -18.825 -2.695 -0.958 1.00 73.56 86 SER A N 1
ATOM 645 C CA . SER A 1 86 ? -19.895 -3.305 -0.156 1.00 73.56 86 SER A CA 1
ATOM 646 C C . SER A 1 86 ? -19.505 -3.473 1.316 1.00 73.56 86 SER A C 1
ATOM 648 O O . SER A 1 86 ? -20.374 -3.519 2.188 1.00 73.56 86 SER A O 1
ATOM 650 N N . LYS A 1 87 ? -18.198 -3.530 1.607 1.00 78.88 87 LYS A N 1
ATOM 651 C CA . LYS A 1 87 ? -17.648 -3.695 2.960 1.00 78.88 87 LYS A CA 1
ATOM 652 C C . LYS A 1 87 ? -17.071 -2.408 3.528 1.00 78.88 87 LYS A C 1
ATOM 654 O O . LYS A 1 87 ? -17.094 -2.224 4.741 1.00 78.88 87 LYS A O 1
ATOM 659 N N . VAL A 1 88 ? -16.544 -1.526 2.682 1.00 84.19 88 VAL A N 1
ATOM 660 C CA . VAL A 1 88 ? -15.883 -0.287 3.100 1.00 84.19 88 VAL A CA 1
ATOM 661 C C . VAL A 1 88 ? -16.685 0.913 2.606 1.00 84.19 88 VAL A C 1
ATOM 663 O O . VAL A 1 88 ? -16.612 1.300 1.445 1.00 84.19 88 VAL A O 1
ATOM 666 N N . ARG A 1 89 ? -17.445 1.537 3.512 1.00 86.69 89 ARG A N 1
ATOM 667 C CA . ARG A 1 89 ? -18.263 2.707 3.175 1.00 86.69 89 ARG A CA 1
ATOM 668 C C . ARG A 1 89 ? -17.419 3.979 3.134 1.00 86.69 89 ARG A C 1
ATOM 670 O O . ARG A 1 89 ? -17.021 4.487 4.184 1.00 86.69 89 ARG A O 1
ATOM 677 N N . VAL A 1 90 ? -17.242 4.543 1.945 1.00 85.00 90 VAL A N 1
ATOM 678 C CA . VAL A 1 90 ? -16.626 5.864 1.770 1.00 85.00 90 VAL A CA 1
ATOM 679 C C . VAL A 1 90 ? -17.608 6.965 2.191 1.00 85.00 90 VAL A C 1
ATOM 681 O O . VAL A 1 90 ? -18.786 6.954 1.830 1.00 85.00 90 VAL A O 1
ATOM 684 N N . VAL A 1 91 ? -17.138 7.917 2.990 1.00 86.25 91 VAL A N 1
ATOM 685 C CA . VAL A 1 91 ? -17.872 9.095 3.456 1.00 86.25 91 VAL A CA 1
ATOM 686 C C . VAL A 1 91 ? -17.055 10.358 3.186 1.00 86.25 91 VAL A C 1
ATOM 688 O O . VAL A 1 91 ? -15.830 10.323 3.090 1.00 86.25 91 VAL A O 1
ATOM 691 N N . ALA A 1 92 ? -17.734 11.502 3.085 1.00 82.50 92 ALA A N 1
ATOM 692 C CA . ALA A 1 92 ? -17.055 12.788 2.949 1.00 82.50 92 ALA A CA 1
ATOM 693 C C . ALA A 1 92 ? -16.178 13.084 4.190 1.00 82.50 92 ALA A C 1
ATOM 695 O O . ALA A 1 92 ? -16.598 12.739 5.300 1.00 82.50 92 ALA A O 1
ATOM 696 N N . PRO A 1 93 ? -15.037 13.793 4.055 1.00 72.38 93 PRO A N 1
ATOM 697 C CA . PRO A 1 93 ? -14.111 14.059 5.165 1.00 72.38 93 PRO A CA 1
ATOM 698 C C . PRO A 1 93 ? -14.773 14.647 6.425 1.00 72.38 93 PRO A C 1
ATOM 700 O O . PRO A 1 93 ? -14.449 14.255 7.541 1.00 72.38 93 PRO A O 1
ATOM 703 N N . GLY A 1 94 ? -15.773 15.521 6.264 1.00 74.00 94 GLY A N 1
ATOM 704 C CA . GLY A 1 94 ? -16.518 16.126 7.379 1.00 74.00 94 GLY A CA 1
ATOM 705 C C . GLY A 1 94 ? -17.558 15.221 8.057 1.00 74.00 94 GLY A C 1
ATOM 706 O O . GLY A 1 94 ? -18.202 15.649 9.010 1.00 74.00 94 GLY A O 1
ATOM 707 N N . LYS A 1 95 ? -17.760 13.990 7.569 1.00 76.94 95 LYS A N 1
ATOM 708 C CA . LYS A 1 95 ? -18.712 13.002 8.115 1.00 76.94 95 LYS A CA 1
ATOM 709 C C . LYS A 1 95 ? -18.022 11.823 8.810 1.00 76.94 95 LYS A C 1
ATOM 711 O O . LYS A 1 95 ? -18.689 10.857 9.181 1.00 76.94 95 LYS A O 1
ATOM 716 N N . MET A 1 96 ? -16.703 11.890 8.972 1.00 75.38 96 MET A N 1
ATOM 717 C CA . MET A 1 96 ? -15.932 10.874 9.679 1.00 75.38 96 MET A CA 1
ATOM 718 C C . MET A 1 96 ? -16.244 10.891 11.183 1.00 75.38 96 MET A C 1
ATOM 720 O O . MET A 1 96 ? -16.368 11.971 11.768 1.00 75.38 96 MET A O 1
ATOM 724 N N . PRO A 1 97 ? -16.342 9.721 11.841 1.00 69.62 97 PRO A N 1
ATOM 725 C CA . PRO A 1 97 ? -16.405 9.661 13.295 1.00 69.62 97 PRO A CA 1
ATOM 726 C C . PRO A 1 97 ? -15.181 10.341 13.916 1.00 69.62 97 PRO A C 1
ATOM 728 O O . PRO A 1 97 ? -14.054 10.150 13.455 1.00 69.62 97 PRO A O 1
ATOM 731 N N . ALA A 1 98 ? -15.382 11.103 14.990 1.00 76.31 98 ALA A N 1
ATOM 732 C CA . ALA A 1 98 ? -14.264 11.670 15.732 1.00 76.31 98 ALA A CA 1
ATOM 733 C C . ALA A 1 98 ? -13.408 10.539 16.328 1.00 76.31 98 ALA A C 1
ATOM 735 O O . ALA A 1 98 ? -13.904 9.713 17.094 1.00 76.31 98 ALA A O 1
ATOM 736 N N . LEU A 1 99 ? -12.111 10.531 16.007 1.00 76.31 99 LEU A N 1
ATOM 737 C CA . LEU A 1 99 ? -11.158 9.516 16.478 1.00 76.31 99 LEU A CA 1
ATOM 738 C C . LEU A 1 99 ? -11.050 9.482 18.012 1.00 76.31 99 LEU A C 1
ATOM 740 O O . LEU A 1 99 ? -10.858 8.421 18.604 1.00 76.31 99 LEU A O 1
ATOM 744 N N . GLY A 1 100 ? -11.221 10.631 18.676 1.00 76.94 100 GLY A N 1
ATOM 745 C CA . GLY A 1 100 ? -11.045 10.778 20.123 1.00 76.94 100 GLY A CA 1
ATOM 746 C C . GLY A 1 100 ? -9.579 10.636 20.563 1.00 76.94 100 GLY A C 1
ATOM 747 O O . GLY A 1 100 ? -8.667 10.762 19.754 1.00 76.94 100 GLY A O 1
ATOM 748 N N . LYS A 1 101 ? -9.344 10.407 21.865 1.00 81.38 101 LYS A N 1
ATOM 749 C CA . LYS A 1 101 ? -7.995 10.297 22.473 1.00 81.38 101 LYS A CA 1
ATOM 750 C C . LYS A 1 101 ? -7.610 8.869 22.909 1.00 81.38 101 LYS A C 1
ATOM 752 O O . LYS A 1 101 ? -6.673 8.694 23.677 1.00 81.38 101 LYS A O 1
ATOM 757 N N . GLY A 1 102 ? -8.374 7.849 22.519 1.00 81.12 102 GLY A N 1
ATOM 758 C CA . GLY A 1 102 ? -8.131 6.442 22.879 1.00 81.12 102 GLY A CA 1
ATOM 759 C C . GLY A 1 102 ? -8.601 6.019 24.281 1.00 81.12 102 GLY A C 1
ATOM 760 O O . GLY A 1 102 ? -8.414 4.865 24.674 1.00 81.12 102 GLY A O 1
ATOM 761 N N . GLY A 1 103 ? -9.245 6.913 25.040 1.00 82.75 103 GLY A N 1
ATOM 762 C CA . GLY A 1 103 ? -9.733 6.608 26.392 1.00 82.75 103 GLY A CA 1
ATOM 763 C C . GLY A 1 103 ? -10.890 5.599 26.417 1.00 82.75 103 GLY A C 1
ATOM 764 O O . GLY A 1 103 ? -10.906 4.685 27.241 1.00 82.75 103 GLY A O 1
ATOM 765 N N . SER A 1 104 ? -11.830 5.702 25.474 1.00 91.75 104 SER A N 1
ATOM 766 C CA . SER A 1 104 ? -12.970 4.782 25.351 1.00 91.75 104 SER A CA 1
ATOM 767 C C . SER A 1 104 ? -12.704 3.655 24.348 1.00 91.75 104 SER A C 1
ATOM 769 O O . SER A 1 104 ? -11.868 3.791 23.453 1.00 91.75 104 SER A O 1
ATOM 771 N N . LEU A 1 105 ? -13.444 2.544 24.467 1.00 92.44 105 LEU A N 1
ATOM 772 C CA . LEU A 1 105 ? -13.379 1.440 23.499 1.00 92.44 105 LEU A CA 1
ATOM 773 C C . LEU A 1 105 ? -13.701 1.922 22.078 1.00 92.44 105 LEU A C 1
ATOM 775 O O . LEU A 1 105 ? -12.923 1.661 21.168 1.00 92.44 105 LEU A O 1
ATOM 779 N N . ALA A 1 106 ? -14.778 2.696 21.917 1.00 91.12 106 ALA A N 1
ATOM 780 C CA . ALA A 1 106 ? -15.179 3.257 20.627 1.00 91.12 106 ALA A CA 1
ATOM 781 C C . ALA A 1 106 ? -14.080 4.136 20.002 1.00 91.12 106 ALA A C 1
ATOM 783 O O . ALA A 1 106 ? -13.808 4.035 18.810 1.00 91.12 106 ALA A O 1
ATOM 784 N N . SER A 1 107 ? -13.390 4.949 20.810 1.00 88.25 107 SER A N 1
ATOM 785 C CA . SER A 1 107 ? -12.272 5.774 20.336 1.00 88.25 107 SER A CA 1
ATOM 786 C C . SER A 1 107 ? -11.072 4.923 19.907 1.00 88.25 107 SER A C 1
ATOM 788 O O . SER A 1 107 ? -10.482 5.183 18.864 1.00 88.25 107 SER A O 1
ATOM 790 N N . ARG A 1 108 ? -10.735 3.856 20.646 1.00 88.31 108 ARG A N 1
ATOM 791 C CA . ARG A 1 108 ? -9.674 2.918 20.228 1.00 88.31 108 ARG A CA 1
ATOM 792 C C . ARG A 1 108 ? -10.026 2.172 18.945 1.00 88.31 108 ARG A C 1
ATOM 794 O O . ARG A 1 108 ? -9.160 2.017 18.092 1.00 88.31 108 ARG A O 1
ATOM 801 N N . GLN A 1 109 ? -11.279 1.738 18.802 1.00 90.94 109 GLN A N 1
ATOM 802 C CA . GLN A 1 109 ? -11.778 1.101 17.581 1.00 90.94 109 GLN A CA 1
ATOM 803 C C . GLN A 1 109 ? -11.705 2.058 16.387 1.00 90.94 109 GLN A C 1
ATOM 805 O O . GLN A 1 109 ? -11.248 1.647 15.327 1.00 90.94 109 GLN A O 1
ATOM 810 N N . ALA A 1 110 ? -12.078 3.331 16.563 1.00 88.00 110 ALA A N 1
ATOM 811 C CA . ALA A 1 110 ? -11.975 4.348 15.517 1.00 88.00 110 ALA A CA 1
ATOM 812 C C . ALA A 1 110 ? -10.525 4.618 15.095 1.00 88.00 110 ALA A C 1
ATOM 814 O O . ALA A 1 110 ? -10.234 4.655 13.902 1.00 88.00 110 ALA A O 1
ATOM 815 N N . ILE A 1 111 ? -9.608 4.751 16.059 1.00 84.88 111 ILE A N 1
ATOM 816 C CA . ILE A 1 111 ? -8.177 4.941 15.783 1.00 84.88 111 ILE A CA 1
ATOM 817 C C . ILE A 1 111 ? -7.610 3.742 15.024 1.00 84.88 111 ILE A C 1
ATOM 819 O O . ILE A 1 111 ? -7.012 3.921 13.968 1.00 84.88 111 ILE A O 1
ATOM 823 N N . LEU A 1 112 ? -7.828 2.522 15.521 1.00 87.56 112 LEU A N 1
ATOM 824 C CA . LEU A 1 112 ? -7.314 1.316 14.872 1.00 87.56 112 LEU A CA 1
ATOM 825 C C . LEU A 1 112 ? -7.917 1.107 13.484 1.00 87.56 112 LEU A C 1
ATOM 827 O O . LEU A 1 112 ? -7.181 0.800 12.558 1.00 87.56 112 LEU A O 1
ATOM 831 N N . HIS A 1 113 ? -9.224 1.315 13.311 1.00 91.94 113 HIS A N 1
ATOM 832 C CA . HIS A 1 113 ? -9.871 1.211 12.000 1.00 91.94 113 HIS A CA 1
ATOM 833 C C . HIS A 1 113 ? -9.294 2.215 10.993 1.00 91.94 113 HIS A C 1
ATOM 835 O O . HIS A 1 113 ? -8.995 1.829 9.864 1.00 91.94 113 HIS A O 1
ATOM 841 N N . SER A 1 114 ? -9.048 3.458 11.419 1.00 87.62 114 SER A N 1
ATOM 842 C CA . SER A 1 114 ? -8.386 4.469 10.588 1.00 87.62 114 SER A CA 1
ATOM 843 C C . SER A 1 114 ? -6.966 4.048 10.198 1.00 87.62 114 SER A C 1
ATOM 845 O O . SER A 1 114 ? -6.605 4.123 9.027 1.00 87.62 114 SER A O 1
ATOM 847 N N . LEU A 1 115 ? -6.180 3.525 11.146 1.00 87.00 115 LEU A N 1
ATOM 848 C CA . LEU A 1 115 ? -4.834 3.020 10.862 1.00 87.00 115 LEU A CA 1
ATOM 849 C C . LEU A 1 115 ? -4.867 1.846 9.873 1.00 87.00 115 LEU A C 1
ATOM 851 O O . LEU A 1 115 ? -4.126 1.863 8.900 1.00 87.00 115 LEU A O 1
ATOM 855 N N . VAL A 1 116 ? -5.776 0.880 10.048 1.00 90.56 116 VAL A N 1
ATOM 856 C CA . VAL A 1 116 ? -5.966 -0.224 9.086 1.00 90.56 116 VAL A CA 1
ATOM 857 C C . VAL A 1 116 ? -6.283 0.311 7.686 1.00 90.56 116 VAL A C 1
ATOM 859 O O . VAL A 1 116 ? -5.746 -0.186 6.697 1.00 90.56 116 VAL A O 1
ATOM 862 N N . HIS A 1 117 ? -7.133 1.336 7.582 1.00 90.50 117 HIS A N 1
ATOM 863 C CA . HIS A 1 117 ? -7.457 1.956 6.299 1.00 90.50 117 HIS A CA 1
ATOM 864 C C . HIS A 1 117 ? -6.241 2.623 5.644 1.00 90.50 117 HIS A C 1
ATOM 866 O O . HIS A 1 117 ? -6.024 2.476 4.441 1.00 90.50 117 HIS A O 1
ATOM 872 N N . ILE A 1 118 ? -5.451 3.338 6.443 1.00 86.44 118 ILE A N 1
ATOM 873 C CA . ILE A 1 118 ? -4.235 4.024 6.008 1.00 86.44 118 ILE A CA 1
ATOM 874 C C . ILE A 1 118 ? -3.184 3.006 5.527 1.00 86.44 118 ILE A C 1
ATOM 876 O O . ILE A 1 118 ? -2.644 3.175 4.433 1.00 86.44 118 ILE A O 1
ATOM 880 N N . GLU A 1 119 ? -2.969 1.904 6.254 1.00 89.38 119 GLU A N 1
ATOM 881 C CA . GLU A 1 119 ? -2.057 0.832 5.819 1.00 89.38 119 GLU A CA 1
ATOM 882 C C . GLU A 1 119 ? -2.546 0.117 4.558 1.00 89.38 119 GLU A C 1
ATOM 884 O O . GLU A 1 119 ? -1.770 -0.119 3.633 1.00 89.38 119 GLU A O 1
ATOM 889 N N . SER A 1 120 ? -3.854 -0.134 4.448 1.00 92.31 120 SER A N 1
ATOM 890 C CA . SER A 1 120 ? -4.439 -0.683 3.220 1.00 92.31 120 SER A CA 1
ATOM 891 C C . SER A 1 120 ? -4.191 0.220 2.008 1.00 92.31 120 SER A C 1
ATOM 893 O O . SER A 1 120 ? -3.987 -0.299 0.913 1.00 92.31 120 SER A O 1
ATOM 895 N N . TRP A 1 121 ? -4.231 1.547 2.175 1.00 91.56 121 TRP A N 1
ATOM 896 C CA . TRP A 1 121 ? -3.893 2.481 1.099 1.00 91.56 121 TRP A CA 1
ATOM 897 C C . TRP A 1 121 ? -2.398 2.529 0.808 1.00 91.56 121 TRP A C 1
ATOM 899 O O . TRP A 1 121 ? -2.038 2.677 -0.351 1.00 91.56 121 TRP A O 1
ATOM 909 N N . ALA A 1 122 ? -1.530 2.402 1.810 1.00 89.69 122 ALA A N 1
ATOM 910 C CA . ALA A 1 122 ? -0.089 2.421 1.577 1.00 89.69 122 ALA A CA 1
ATOM 911 C C . ALA A 1 122 ? 0.372 1.228 0.730 1.00 89.69 122 ALA A C 1
ATOM 913 O O . ALA A 1 122 ? 1.102 1.434 -0.232 1.00 89.69 122 ALA A O 1
ATOM 914 N N . VAL A 1 123 ? -0.174 0.028 0.969 1.00 92.69 123 VAL A N 1
ATOM 915 C CA . VAL A 1 123 ? 0.034 -1.129 0.075 1.00 92.69 123 VAL A CA 1
ATOM 916 C C . VAL A 1 123 ? -0.352 -0.790 -1.369 1.00 92.69 123 VAL A C 1
ATOM 918 O O . VAL A 1 123 ? 0.397 -1.072 -2.302 1.00 92.69 123 VAL A O 1
ATOM 921 N N . ASP A 1 124 ? -1.516 -0.166 -1.558 1.00 94.12 124 ASP A N 1
ATOM 922 C CA . ASP A 1 124 ? -2.005 0.227 -2.881 1.00 94.12 124 ASP A CA 1
ATOM 923 C C . ASP A 1 124 ? -1.120 1.286 -3.551 1.00 94.12 124 ASP A C 1
ATOM 925 O O . ASP A 1 124 ? -0.880 1.215 -4.753 1.00 94.12 124 ASP A O 1
ATOM 929 N N . LEU A 1 125 ? -0.624 2.264 -2.794 1.00 91.75 125 LEU A N 1
ATOM 930 C CA . LEU A 1 125 ? 0.237 3.323 -3.317 1.00 91.75 125 LEU A CA 1
ATOM 931 C C . LEU A 1 125 ? 1.602 2.787 -3.741 1.00 91.75 125 LEU A C 1
ATOM 933 O O . LEU A 1 125 ? 2.064 3.127 -4.831 1.00 91.75 125 LEU A O 1
ATOM 937 N N . SER A 1 126 ? 2.203 1.912 -2.936 1.00 92.06 126 SER A N 1
ATOM 938 C CA . SER A 1 126 ? 3.497 1.322 -3.266 1.00 92.06 126 SER A CA 1
ATOM 939 C C . SER A 1 126 ? 3.411 0.461 -4.530 1.00 92.06 126 SER A C 1
ATOM 941 O O . SER A 1 126 ? 4.257 0.576 -5.418 1.00 92.06 126 SER A O 1
ATOM 943 N N . TRP A 1 127 ? 2.346 -0.335 -4.686 1.00 94.25 127 TRP A N 1
ATOM 944 C CA . TRP A 1 127 ? 2.135 -1.100 -5.918 1.00 94.25 127 TRP A CA 1
ATOM 945 C C . TRP A 1 127 ? 1.722 -0.236 -7.117 1.00 94.25 127 TRP A C 1
ATOM 947 O O . TRP A 1 127 ? 2.124 -0.558 -8.233 1.00 94.25 127 TRP A O 1
ATOM 957 N N . ASP A 1 128 ? 0.978 0.864 -6.931 1.00 93.19 128 ASP A N 1
ATOM 958 C CA . ASP A 1 128 ? 0.685 1.822 -8.015 1.00 93.19 128 ASP A CA 1
ATOM 959 C C . ASP A 1 128 ? 1.973 2.459 -8.541 1.00 93.19 128 ASP A C 1
ATOM 961 O O . ASP A 1 128 ? 2.130 2.586 -9.753 1.00 93.19 128 ASP A O 1
ATOM 965 N N . ALA A 1 129 ? 2.923 2.789 -7.660 1.00 90.38 129 ALA A N 1
ATOM 966 C CA . ALA A 1 129 ? 4.210 3.334 -8.073 1.00 90.38 129 ALA A CA 1
ATOM 967 C C . ALA A 1 129 ? 5.003 2.339 -8.942 1.00 90.38 129 ALA A C 1
ATOM 969 O O . ALA A 1 129 ? 5.483 2.703 -10.018 1.00 90.38 129 ALA A O 1
ATOM 970 N N . VAL A 1 130 ? 5.076 1.072 -8.516 1.00 91.69 130 VAL A N 1
ATOM 971 C CA . VAL A 1 130 ? 5.721 -0.011 -9.281 1.00 91.69 130 VAL A CA 1
ATOM 972 C C . VAL A 1 130 ? 5.025 -0.221 -10.624 1.00 91.69 130 VAL A C 1
ATOM 974 O O . VAL A 1 130 ? 5.674 -0.184 -11.667 1.00 91.69 130 VAL A O 1
ATOM 977 N N . ALA A 1 131 ? 3.703 -0.397 -10.620 1.00 91.06 131 ALA A N 1
ATOM 978 C CA . ALA A 1 131 ? 2.950 -0.738 -11.821 1.00 91.06 131 ALA A CA 1
ATOM 979 C C . ALA A 1 131 ? 2.920 0.400 -12.853 1.00 91.06 131 ALA A C 1
ATOM 981 O O . ALA A 1 131 ? 2.940 0.142 -14.053 1.00 91.06 131 ALA A O 1
ATOM 982 N N . ARG A 1 132 ? 2.853 1.658 -12.397 1.00 89.56 132 ARG A N 1
ATOM 983 C CA . ARG A 1 132 ? 2.671 2.825 -13.270 1.00 89.56 132 ARG A CA 1
ATOM 984 C C . ARG A 1 132 ? 3.980 3.401 -13.787 1.00 89.56 132 ARG A C 1
ATOM 986 O O . ARG A 1 132 ? 4.017 3.839 -14.930 1.00 89.56 132 ARG A O 1
ATOM 993 N N . PHE A 1 133 ? 5.035 3.399 -12.973 1.00 88.06 133 PHE A N 1
ATOM 994 C CA . PHE A 1 133 ? 6.303 4.042 -13.334 1.00 88.06 133 PHE A CA 1
ATOM 995 C C . PHE A 1 133 ? 7.442 3.053 -13.580 1.00 88.06 133 PHE A C 1
ATOM 997 O O . PHE A 1 133 ? 8.428 3.427 -14.209 1.00 88.06 133 PHE A O 1
ATOM 1004 N N . GLY A 1 134 ? 7.327 1.797 -13.132 1.00 87.94 134 GLY A N 1
ATOM 1005 C CA . GLY A 1 134 ? 8.414 0.818 -13.226 1.00 87.94 134 GLY A CA 1
ATOM 1006 C C . GLY A 1 134 ? 8.872 0.531 -14.659 1.00 87.94 134 GLY A C 1
ATOM 1007 O O . GLY A 1 134 ? 10.064 0.339 -14.892 1.00 87.94 134 GLY A O 1
ATOM 1008 N N . SER A 1 135 ? 7.942 0.537 -15.620 1.00 84.31 135 SER A N 1
ATOM 1009 C CA . SER A 1 135 ? 8.234 0.314 -17.047 1.00 84.31 135 SER A CA 1
ATOM 1010 C C . SER A 1 135 ? 8.323 1.608 -17.852 1.00 84.31 135 SER A C 1
ATOM 1012 O O . SER A 1 135 ? 8.548 1.547 -19.060 1.00 84.31 135 SER A O 1
ATOM 1014 N N . ASP A 1 136 ? 8.128 2.770 -17.223 1.00 83.94 136 ASP A N 1
ATOM 1015 C CA . ASP A 1 136 ? 8.073 4.042 -17.936 1.00 83.94 136 ASP A CA 1
ATOM 1016 C C . ASP A 1 136 ? 9.487 4.455 -18.400 1.00 83.94 136 ASP A C 1
ATOM 1018 O O . ASP A 1 136 ? 10.361 4.756 -17.569 1.00 83.94 136 ASP A O 1
ATOM 1022 N N . PRO A 1 137 ? 9.745 4.487 -19.724 1.00 81.88 137 PRO A N 1
ATOM 1023 C CA . PRO A 1 137 ? 11.058 4.828 -20.255 1.00 81.88 137 PRO A CA 1
ATOM 1024 C C . PRO A 1 137 ? 11.472 6.267 -19.925 1.00 81.88 137 PRO A C 1
ATOM 1026 O O . PRO A 1 137 ? 12.668 6.551 -19.935 1.00 81.88 137 PRO A O 1
ATOM 1029 N N . GLN A 1 138 ? 10.526 7.160 -19.603 1.00 84.62 138 GLN A N 1
ATOM 1030 C CA . GLN A 1 138 ? 10.817 8.539 -19.211 1.00 84.62 138 GLN A CA 1
ATOM 1031 C C . GLN A 1 138 ? 11.670 8.610 -17.939 1.00 84.62 138 GLN A C 1
ATOM 1033 O O . GLN A 1 138 ? 12.542 9.473 -17.831 1.00 84.62 138 GLN A O 1
ATOM 1038 N N . TYR A 1 139 ? 11.420 7.727 -16.972 1.00 82.50 139 TYR A N 1
ATOM 1039 C CA . TYR A 1 139 ? 12.109 7.758 -15.681 1.00 82.50 139 TYR A CA 1
ATOM 1040 C C . TYR A 1 139 ? 13.314 6.820 -15.620 1.00 82.50 139 TYR A C 1
ATOM 1042 O O . TYR A 1 139 ? 14.190 7.039 -14.783 1.00 82.50 139 TYR A O 1
ATOM 1050 N N . ALA A 1 140 ? 13.364 5.805 -16.495 1.00 82.06 140 ALA A N 1
ATOM 1051 C CA . ALA A 1 140 ? 14.448 4.823 -16.582 1.00 82.06 140 ALA A CA 1
ATOM 1052 C C . ALA A 1 140 ? 14.883 4.308 -15.194 1.00 82.06 140 ALA A C 1
ATOM 1054 O O . ALA A 1 140 ? 16.061 4.360 -14.827 1.00 82.06 140 ALA A O 1
ATOM 1055 N N . LEU A 1 141 ? 13.903 3.869 -14.397 1.00 83.81 141 LEU A N 1
ATOM 1056 C CA . LEU A 1 141 ? 14.115 3.543 -12.991 1.00 83.81 141 LEU A CA 1
ATOM 1057 C C . LEU A 1 141 ? 15.046 2.329 -12.828 1.00 83.81 141 LEU A C 1
ATOM 1059 O O . LEU A 1 141 ? 14.906 1.341 -13.555 1.00 83.81 141 LEU A O 1
ATOM 1063 N N . PRO A 1 142 ? 16.008 2.384 -11.889 1.00 86.38 142 PRO A N 1
ATOM 1064 C CA . PRO A 1 142 ? 16.861 1.247 -11.576 1.00 86.38 142 PRO A CA 1
ATOM 1065 C C . PRO A 1 142 ? 16.059 0.184 -10.822 1.00 86.38 142 PRO A C 1
ATOM 1067 O O . PRO A 1 142 ? 15.144 0.518 -10.074 1.00 86.38 142 PRO A O 1
ATOM 1070 N N . GLU A 1 143 ? 16.454 -1.085 -10.927 1.00 86.31 143 GLU A N 1
ATOM 1071 C CA . GLU A 1 143 ? 15.816 -2.175 -10.166 1.00 86.31 143 GLU A CA 1
ATOM 1072 C C . GLU A 1 143 ? 15.829 -1.917 -8.655 1.00 86.31 143 GLU A C 1
ATOM 1074 O O . GLU A 1 143 ? 14.833 -2.169 -7.994 1.00 86.31 143 GLU A O 1
ATOM 1079 N N . ALA A 1 144 ? 16.870 -1.260 -8.133 1.00 86.88 144 ALA A N 1
ATOM 1080 C CA . ALA A 1 144 ? 16.940 -0.851 -6.728 1.00 86.88 144 ALA A CA 1
ATOM 1081 C C . ALA A 1 144 ? 15.770 0.046 -6.275 1.00 86.88 144 ALA A C 1
ATOM 1083 O O . ALA A 1 144 ? 15.416 0.053 -5.100 1.00 86.88 144 ALA A O 1
ATOM 1084 N N . PHE A 1 145 ? 15.171 0.822 -7.186 1.00 86.50 145 PHE A N 1
ATOM 1085 C CA . PHE A 1 145 ? 13.949 1.568 -6.883 1.00 86.50 145 PHE A CA 1
ATOM 1086 C C . PHE A 1 145 ? 12.763 0.614 -6.701 1.00 86.50 145 PHE A C 1
ATOM 1088 O O . PHE A 1 145 ? 11.982 0.784 -5.770 1.00 86.50 145 PHE A O 1
ATOM 1095 N N . LEU A 1 146 ? 12.641 -0.395 -7.568 1.00 90.38 146 LEU A N 1
ATOM 1096 C CA . LEU A 1 146 ? 11.599 -1.417 -7.470 1.00 90.38 146 LEU A CA 1
ATOM 1097 C C . LEU A 1 146 ? 11.776 -2.244 -6.191 1.00 90.38 146 LEU A C 1
ATOM 1099 O O . LEU A 1 146 ? 10.797 -2.454 -5.484 1.00 90.38 146 LEU A O 1
ATOM 1103 N N . ASP A 1 147 ? 13.012 -2.615 -5.848 1.00 90.31 147 ASP A N 1
ATOM 1104 C CA . ASP A 1 147 ? 13.352 -3.308 -4.598 1.00 90.31 147 ASP A CA 1
ATOM 1105 C C . ASP A 1 147 ? 12.852 -2.540 -3.371 1.00 90.31 147 ASP A C 1
ATOM 1107 O O . ASP A 1 147 ? 12.159 -3.102 -2.519 1.00 90.31 147 ASP A O 1
ATOM 1111 N N . ASP A 1 148 ? 13.172 -1.242 -3.296 1.00 88.69 148 ASP A N 1
ATOM 1112 C CA . ASP A 1 148 ? 12.769 -0.388 -2.179 1.00 88.69 148 ASP A CA 1
ATOM 1113 C C . ASP A 1 148 ? 11.224 -0.338 -2.066 1.00 88.69 148 ASP A C 1
ATOM 1115 O O . ASP A 1 148 ? 10.681 -0.424 -0.965 1.00 88.69 148 ASP A O 1
ATOM 1119 N N . PHE A 1 149 ? 10.497 -0.270 -3.187 1.00 90.81 149 PHE A N 1
ATOM 1120 C CA . PHE A 1 149 ? 9.028 -0.241 -3.195 1.00 90.81 149 PHE A CA 1
ATOM 1121 C C . PHE A 1 149 ? 8.362 -1.575 -2.868 1.00 90.81 149 PHE A C 1
ATOM 1123 O O . PHE A 1 149 ? 7.343 -1.596 -2.175 1.00 90.81 149 PHE A O 1
ATOM 1130 N N . VAL A 1 150 ? 8.921 -2.687 -3.345 1.00 94.19 150 VAL A N 1
ATOM 1131 C CA . VAL A 1 150 ? 8.448 -4.034 -3.003 1.00 94.19 150 VAL A CA 1
ATOM 1132 C C . VAL A 1 150 ? 8.612 -4.281 -1.502 1.00 94.19 150 VAL A C 1
ATOM 1134 O O . VAL A 1 150 ? 7.725 -4.867 -0.875 1.00 94.19 150 VAL A O 1
ATOM 1137 N N . LEU A 1 151 ? 9.708 -3.793 -0.912 1.00 91.06 151 LEU A N 1
ATOM 1138 C CA . LEU A 1 151 ? 9.937 -3.864 0.527 1.00 91.06 151 LEU A CA 1
ATOM 1139 C C . LEU A 1 151 ? 8.919 -3.022 1.307 1.00 91.06 151 LEU A C 1
ATOM 1141 O O . LEU A 1 151 ? 8.302 -3.537 2.237 1.00 91.06 151 LEU A O 1
ATOM 1145 N N . VAL A 1 152 ? 8.695 -1.763 0.909 1.00 89.69 152 VAL A N 1
ATOM 1146 C CA . VAL A 1 152 ? 7.687 -0.899 1.551 1.00 89.69 152 VAL A CA 1
ATOM 1147 C C . VAL A 1 152 ? 6.300 -1.533 1.455 1.00 89.69 152 VAL A C 1
ATOM 1149 O O . VAL A 1 152 ? 5.612 -1.639 2.466 1.00 89.69 152 VAL A O 1
ATOM 1152 N N . ALA A 1 153 ? 5.902 -2.038 0.285 1.00 93.31 153 ALA A N 1
ATOM 1153 C CA . ALA A 1 153 ? 4.608 -2.695 0.122 1.00 93.31 153 ALA A CA 1
ATOM 1154 C C . ALA A 1 153 ? 4.435 -3.880 1.090 1.00 93.31 153 ALA A C 1
ATOM 1156 O O . ALA A 1 153 ? 3.363 -4.051 1.674 1.00 93.31 153 ALA A O 1
ATOM 1157 N N . ASN A 1 154 ? 5.485 -4.685 1.279 1.00 95.31 154 ASN A N 1
ATOM 1158 C CA . ASN A 1 154 ? 5.492 -5.820 2.203 1.00 95.31 154 ASN A CA 1
ATOM 1159 C C . ASN A 1 154 ? 5.402 -5.391 3.675 1.00 95.31 154 ASN A C 1
ATOM 1161 O O . ASN A 1 154 ? 4.634 -5.982 4.439 1.00 95.31 154 ASN A O 1
ATOM 1165 N N . ASP A 1 155 ? 6.136 -4.348 4.065 1.00 88.88 155 ASP A N 1
ATOM 1166 C CA . ASP A 1 155 ? 6.072 -3.787 5.417 1.00 88.88 155 ASP A CA 1
ATOM 1167 C C . ASP A 1 155 ? 4.654 -3.285 5.731 1.00 88.88 155 ASP A C 1
ATOM 1169 O O . ASP A 1 155 ? 4.068 -3.663 6.750 1.00 88.88 155 ASP A O 1
ATOM 1173 N N . GLU A 1 156 ? 4.043 -2.529 4.816 1.00 88.75 156 GLU A N 1
ATOM 1174 C CA . GLU A 1 156 ? 2.693 -1.990 5.020 1.00 88.75 156 GLU A CA 1
ATOM 1175 C C . GLU A 1 156 ? 1.612 -3.079 4.962 1.00 88.75 156 GLU A C 1
ATOM 1177 O O . GLU A 1 156 ? 0.620 -3.017 5.694 1.00 88.75 156 GLU A O 1
ATOM 1182 N N . ALA A 1 157 ? 1.816 -4.145 4.180 1.00 93.44 157 ALA A N 1
ATOM 1183 C CA . ALA A 1 157 ? 0.945 -5.321 4.207 1.00 93.44 157 ALA A CA 1
ATOM 1184 C C . ALA A 1 157 ? 1.003 -6.038 5.567 1.00 93.44 157 ALA A C 1
ATOM 1186 O O . ALA A 1 157 ? -0.036 -6.448 6.097 1.00 93.44 157 ALA A O 1
ATOM 1187 N N . SER A 1 158 ? 2.193 -6.143 6.162 1.00 90.00 158 SER A N 1
ATOM 1188 C CA . SER A 1 158 ? 2.380 -6.691 7.508 1.00 90.00 158 SER A CA 1
ATOM 1189 C C . SER A 1 158 ? 1.730 -5.807 8.578 1.00 90.00 158 SER A C 1
ATOM 1191 O O . SER A 1 158 ? 1.011 -6.316 9.445 1.00 90.00 158 SER A O 1
ATOM 1193 N N . HIS A 1 159 ? 1.906 -4.483 8.506 1.00 85.94 159 HIS A N 1
ATOM 1194 C CA . HIS A 1 159 ? 1.252 -3.543 9.420 1.00 85.94 159 HIS A CA 1
ATOM 1195 C C . HIS A 1 159 ? -0.274 -3.618 9.320 1.00 85.94 159 HIS A C 1
ATOM 1197 O O . HIS A 1 159 ? -0.950 -3.718 10.348 1.00 85.94 159 HIS A O 1
ATOM 1203 N N . PHE A 1 160 ? -0.819 -3.651 8.099 1.00 91.62 160 PHE A N 1
ATOM 1204 C CA . PHE A 1 160 ? -2.246 -3.854 7.854 1.00 91.62 160 PHE A CA 1
ATOM 1205 C C . PHE A 1 160 ? -2.758 -5.120 8.555 1.00 91.62 160 PHE A C 1
ATOM 1207 O O . PHE A 1 160 ? -3.734 -5.056 9.306 1.00 91.62 160 PHE A O 1
ATOM 1214 N N . GLN A 1 161 ? -2.081 -6.257 8.364 1.00 93.00 161 GLN A N 1
ATOM 1215 C CA . GLN A 1 161 ? -2.476 -7.537 8.960 1.00 93.00 161 GLN A CA 1
ATOM 1216 C C . GLN A 1 161 ? -2.467 -7.483 10.494 1.00 93.00 161 GLN A C 1
ATOM 1218 O O . GLN A 1 161 ? -3.429 -7.913 11.133 1.00 93.00 161 GLN A O 1
ATOM 1223 N N . GLN A 1 162 ? -1.419 -6.915 11.095 1.00 92.44 162 GLN A N 1
ATOM 1224 C CA . GLN A 1 162 ? -1.293 -6.795 12.552 1.00 92.44 162 GLN A CA 1
ATOM 1225 C C . GLN A 1 162 ? -2.363 -5.873 13.154 1.00 92.44 162 GLN A C 1
ATOM 1227 O O . GLN A 1 162 ? -2.996 -6.207 14.161 1.00 92.44 162 GLN A O 1
ATOM 1232 N N . LEU A 1 163 ? -2.603 -4.717 12.532 1.00 89.88 163 LEU A N 1
ATOM 1233 C CA . LEU A 1 163 ? -3.624 -3.770 12.978 1.00 89.88 163 LEU A CA 1
ATOM 1234 C C . LEU A 1 163 ? -5.032 -4.339 12.813 1.00 89.88 163 LEU A C 1
ATOM 1236 O O . LEU A 1 163 ? -5.869 -4.151 13.699 1.00 89.88 163 LEU A O 1
ATOM 1240 N N . GLN A 1 164 ? -5.289 -5.067 11.724 1.00 92.81 164 GLN A N 1
ATOM 1241 C CA . GLN A 1 164 ? -6.566 -5.735 11.509 1.00 92.81 164 GLN A CA 1
ATOM 1242 C C . GLN A 1 164 ? -6.828 -6.775 12.604 1.00 92.81 164 GLN A C 1
ATOM 1244 O O . GLN A 1 164 ? -7.884 -6.735 13.235 1.00 92.81 164 GLN A O 1
ATOM 1249 N N . GLN A 1 165 ? -5.859 -7.649 12.891 1.00 94.50 165 GLN A N 1
ATOM 1250 C CA . GLN A 1 165 ? -5.972 -8.630 13.976 1.00 94.50 165 GLN A CA 1
ATOM 1251 C C . GLN A 1 165 ? -6.233 -7.948 15.324 1.00 94.50 165 GLN A C 1
ATOM 1253 O O . GLN A 1 165 ? -7.055 -8.402 16.122 1.00 94.50 165 GLN A O 1
ATOM 1258 N N . ARG A 1 166 ? -5.570 -6.814 15.584 1.00 94.12 166 ARG A N 1
ATOM 1259 C CA . ARG A 1 166 ? -5.791 -6.042 16.809 1.00 94.12 166 ARG A CA 1
ATOM 1260 C C . ARG A 1 166 ? -7.189 -5.426 16.873 1.00 94.12 166 ARG A C 1
ATOM 1262 O O . ARG A 1 166 ? -7.774 -5.394 17.956 1.00 94.12 166 ARG A O 1
ATOM 1269 N N . LEU A 1 167 ? -7.709 -4.927 15.755 1.00 92.44 167 LEU A N 1
ATOM 1270 C CA . LEU A 1 167 ? -9.058 -4.371 15.654 1.00 92.44 167 LEU A CA 1
ATOM 1271 C C . LEU A 1 167 ? -10.125 -5.446 15.917 1.00 92.44 167 LEU A C 1
ATOM 1273 O O . LEU A 1 167 ? -11.064 -5.205 16.679 1.00 92.44 167 LEU A O 1
ATOM 1277 N N . GLU A 1 168 ? -9.929 -6.640 15.357 1.00 96.69 168 GLU A N 1
ATOM 1278 C CA . GLU A 1 168 ? -10.772 -7.820 15.584 1.00 96.69 168 GLU A CA 1
ATOM 1279 C C . GLU A 1 168 ? -10.748 -8.256 17.052 1.00 96.69 168 GLU A C 1
ATOM 1281 O O . GLU A 1 168 ? -11.801 -8.455 17.661 1.00 96.69 168 GLU A O 1
ATOM 1286 N N . ALA A 1 169 ? -9.567 -8.279 17.677 1.00 96.06 169 ALA A N 1
ATOM 1287 C CA . ALA A 1 169 ? -9.410 -8.627 19.089 1.00 96.06 169 ALA A CA 1
ATOM 1288 C C . ALA A 1 169 ? -10.149 -7.682 20.059 1.00 96.06 169 ALA A C 1
ATOM 1290 O O . ALA A 1 169 ? -10.419 -8.064 21.198 1.00 96.06 169 ALA A O 1
ATOM 1291 N N . ILE A 1 170 ? -10.482 -6.456 19.638 1.00 93.50 170 ILE A N 1
ATOM 1292 C CA . ILE A 1 170 ? -11.270 -5.499 20.435 1.00 93.50 170 ILE A CA 1
ATOM 1293 C C . ILE A 1 170 ? -12.735 -5.392 19.977 1.00 93.50 170 ILE A C 1
ATOM 1295 O O . ILE A 1 170 ? -13.417 -4.423 20.320 1.00 93.50 170 ILE A O 1
ATOM 1299 N N . GLY A 1 171 ? -13.223 -6.371 19.209 1.00 96.19 171 GLY A N 1
ATOM 1300 C CA . GLY A 1 171 ? -14.634 -6.512 18.844 1.00 96.19 171 GLY A CA 1
ATOM 1301 C C . GLY A 1 171 ? -15.106 -5.586 17.721 1.00 96.19 171 GLY A C 1
ATOM 1302 O O . GLY A 1 171 ? -16.268 -5.189 17.714 1.00 96.19 171 GLY A O 1
ATOM 1303 N N . SER A 1 172 ? -14.219 -5.199 16.803 1.00 95.75 172 SER A N 1
ATOM 1304 C CA . SER A 1 172 ? -14.561 -4.440 15.591 1.00 95.75 172 SER A CA 1
ATOM 1305 C C . SER A 1 172 ? -13.920 -5.090 14.358 1.00 95.75 172 SER A C 1
ATOM 1307 O O . SER A 1 172 ? -13.269 -6.118 14.476 1.00 95.75 172 SER A O 1
ATOM 1309 N N . PHE A 1 173 ? -14.112 -4.542 13.162 1.00 94.75 173 PHE A N 1
ATOM 1310 C CA . PHE A 1 173 ? -13.531 -5.077 11.926 1.00 94.75 173 PHE A CA 1
ATOM 1311 C C . PHE A 1 173 ? -13.309 -3.969 10.892 1.00 94.75 173 PHE A C 1
ATOM 1313 O O . PHE A 1 173 ? -13.912 -2.892 10.965 1.00 94.75 173 PHE A O 1
ATOM 1320 N N . TYR A 1 174 ? -12.434 -4.212 9.915 1.00 93.75 174 TYR A N 1
ATOM 1321 C CA . TYR A 1 174 ? -12.190 -3.242 8.849 1.00 93.75 174 TYR A CA 1
ATOM 1322 C C . TYR A 1 174 ? -13.429 -3.094 7.958 1.00 93.75 174 TYR A C 1
ATOM 1324 O O . TYR A 1 174 ? -13.947 -4.075 7.436 1.00 93.75 174 TYR A O 1
ATOM 1332 N N . GLY A 1 175 ? -13.908 -1.858 7.815 1.00 92.44 175 GLY A N 1
ATOM 1333 C CA . GLY A 1 175 ? -15.194 -1.542 7.179 1.00 92.44 175 GLY A CA 1
ATOM 1334 C C . GLY A 1 175 ? -16.352 -1.268 8.150 1.00 92.44 175 GLY A C 1
ATOM 1335 O O . GLY A 1 175 ? -17.366 -0.715 7.737 1.00 92.44 175 GLY A O 1
ATOM 1336 N N . ALA A 1 176 ? -16.192 -1.542 9.454 1.00 92.94 176 ALA A N 1
ATOM 1337 C CA . ALA A 1 176 ? -17.229 -1.263 10.460 1.00 92.94 176 ALA A CA 1
ATOM 1338 C C . ALA A 1 176 ? -17.550 0.237 10.617 1.00 92.94 176 ALA A C 1
ATOM 1340 O O . ALA A 1 176 ? -18.671 0.613 10.961 1.00 92.94 176 ALA A O 1
ATOM 1341 N N . LEU A 1 177 ? -16.564 1.102 10.371 1.00 91.12 177 LEU A N 1
ATOM 1342 C CA . LEU A 1 177 ? -16.711 2.555 10.347 1.00 91.12 177 LEU A CA 1
ATOM 1343 C C . LEU A 1 177 ? -16.534 3.085 8.920 1.00 91.12 177 LEU A C 1
ATOM 1345 O O . LEU A 1 177 ? -15.913 2.440 8.074 1.00 91.12 177 LEU A O 1
ATOM 1349 N N . GLY A 1 178 ? -17.084 4.275 8.662 1.00 89.56 178 GLY A N 1
ATOM 1350 C CA . GLY A 1 178 ? -16.857 4.970 7.396 1.00 89.56 178 GLY A CA 1
ATOM 1351 C C . GLY A 1 178 ? -15.398 5.406 7.249 1.00 89.56 178 GLY A C 1
ATOM 1352 O O . GLY A 1 178 ? -14.738 5.676 8.250 1.00 89.56 178 GLY A O 1
ATOM 1353 N N . VAL A 1 179 ? -14.924 5.481 6.009 1.00 89.06 179 VAL A N 1
ATOM 1354 C CA . VAL A 1 179 ? -13.571 5.935 5.642 1.00 89.06 179 VAL A CA 1
ATOM 1355 C C . VAL A 1 179 ? -13.642 7.093 4.652 1.00 89.06 179 VAL A C 1
ATOM 1357 O O . VAL A 1 179 ? -14.693 7.320 4.064 1.00 89.06 179 VAL A O 1
ATOM 1360 N N . HIS A 1 180 ? -12.541 7.799 4.420 1.00 85.25 180 HIS A N 1
ATOM 1361 C CA . HIS A 1 180 ? -12.454 8.803 3.360 1.00 85.25 180 HIS A CA 1
ATOM 1362 C C . HIS A 1 180 ? -11.301 8.486 2.408 1.00 85.25 180 HIS A C 1
ATOM 1364 O O . HIS A 1 180 ? -10.280 7.940 2.815 1.00 85.25 180 HIS A O 1
ATOM 1370 N N . ASP A 1 181 ? -11.420 8.931 1.161 1.00 85.31 181 ASP A N 1
ATOM 1371 C CA . ASP A 1 181 ? -10.447 8.624 0.109 1.00 85.31 181 ASP A CA 1
ATOM 1372 C C . ASP A 1 181 ? -9.419 9.730 -0.142 1.00 85.31 181 ASP A C 1
ATOM 1374 O O . ASP A 1 181 ? -8.641 9.621 -1.081 1.00 85.31 181 ASP A O 1
ATOM 1378 N N . GLY A 1 182 ? -9.362 10.775 0.693 1.00 83.25 182 GLY A N 1
ATOM 1379 C CA . GLY A 1 182 ? -8.482 11.935 0.464 1.00 83.25 182 GLY A CA 1
ATOM 1380 C C . GLY A 1 182 ? -7.011 11.600 0.162 1.00 83.25 182 GLY A C 1
ATOM 1381 O O . GLY A 1 182 ? -6.363 12.304 -0.613 1.00 83.25 182 GLY A O 1
ATOM 1382 N N . LEU A 1 183 ? -6.494 10.491 0.702 1.00 81.75 183 LEU A N 1
ATOM 1383 C CA . LEU A 1 183 ? -5.170 9.980 0.348 1.00 81.75 183 LEU A CA 1
ATOM 1384 C C . LEU A 1 183 ? -5.106 9.567 -1.130 1.00 81.75 183 LEU A C 1
ATOM 1386 O O . LEU A 1 183 ? -4.276 10.073 -1.880 1.00 81.75 183 LEU A O 1
ATOM 1390 N N . TRP A 1 184 ? -6.016 8.696 -1.563 1.00 86.31 184 TRP A N 1
ATOM 1391 C CA . TRP A 1 184 ? -6.095 8.264 -2.953 1.00 86.31 184 TRP A CA 1
ATOM 1392 C C . TRP A 1 184 ? -6.458 9.391 -3.913 1.00 86.31 184 TRP A C 1
ATOM 1394 O O . TRP A 1 184 ? -5.911 9.434 -5.003 1.00 86.31 184 TRP A O 1
ATOM 1404 N N . GLU A 1 185 ? -7.331 10.320 -3.530 1.00 87.06 185 GLU A N 1
ATOM 1405 C CA . GLU A 1 185 ? -7.661 11.495 -4.348 1.00 87.06 185 GLU A CA 1
ATOM 1406 C C . GLU A 1 185 ? -6.407 12.329 -4.655 1.00 87.06 185 GLU A C 1
ATOM 1408 O O . GLU A 1 185 ? -6.143 12.654 -5.814 1.00 87.06 185 GLU A O 1
ATOM 1413 N N . SER A 1 186 ? -5.586 12.596 -3.633 1.00 86.06 186 SER A N 1
ATOM 1414 C CA . SER A 1 186 ? -4.295 13.289 -3.783 1.00 86.06 186 SER A CA 1
ATOM 1415 C C . SER A 1 186 ? -3.343 12.510 -4.695 1.00 86.06 186 SER A C 1
ATOM 1417 O O . SER A 1 186 ? -2.634 13.069 -5.535 1.00 86.06 186 SER A O 1
ATOM 1419 N N . ALA A 1 187 ? -3.351 11.190 -4.548 1.00 86.94 187 ALA A N 1
ATOM 1420 C CA . ALA A 1 187 ? -2.530 10.293 -5.329 1.00 86.94 187 ALA A CA 1
ATOM 1421 C C . ALA A 1 187 ? -2.984 10.277 -6.811 1.00 86.94 187 ALA A C 1
ATOM 1423 O O . ALA A 1 187 ? -2.189 10.499 -7.721 1.00 86.94 187 ALA A O 1
ATOM 1424 N N . ALA A 1 188 ? -4.275 10.104 -7.078 1.00 88.19 188 ALA A N 1
ATOM 1425 C CA . ALA A 1 188 ? -4.859 10.114 -8.415 1.00 88.19 188 ALA A CA 1
ATOM 1426 C C . ALA A 1 188 ? -4.591 11.438 -9.149 1.00 88.19 188 ALA A C 1
ATOM 1428 O O . ALA A 1 188 ? -4.229 11.425 -10.325 1.00 88.19 188 ALA A O 1
ATOM 1429 N N . ALA A 1 189 ? -4.673 12.573 -8.446 1.00 87.25 189 ALA A N 1
ATOM 1430 C CA . ALA A 1 189 ? -4.345 13.885 -9.003 1.00 87.25 189 ALA A CA 1
ATOM 1431 C C . ALA A 1 189 ? -2.882 13.998 -9.476 1.00 87.25 189 ALA A C 1
ATOM 1433 O O . ALA A 1 189 ? -2.580 14.791 -10.365 1.00 87.25 189 ALA A O 1
ATOM 1434 N N . THR A 1 190 ? -1.977 13.189 -8.920 1.00 86.62 190 THR A N 1
ATOM 1435 C CA . THR A 1 190 ? -0.537 13.193 -9.221 1.00 86.62 190 THR A CA 1
ATOM 1436 C C . THR A 1 190 ? -0.087 12.003 -10.075 1.00 86.62 190 THR A C 1
ATOM 1438 O O . THR A 1 190 ? 1.106 11.823 -10.304 1.00 86.62 190 THR A O 1
ATOM 1441 N N . ALA A 1 191 ? -1.023 11.217 -10.624 1.00 85.38 191 ALA A N 1
ATOM 1442 C CA . ALA A 1 191 ? -0.726 9.986 -11.366 1.00 85.38 191 ALA A CA 1
ATOM 1443 C C . ALA A 1 191 ? 0.155 10.157 -12.613 1.00 85.38 191 ALA A C 1
ATOM 1445 O O . ALA A 1 191 ? 0.761 9.194 -13.070 1.00 85.38 191 ALA A O 1
ATOM 1446 N N . HIS A 1 192 ? 0.233 11.371 -13.149 1.00 83.88 192 HIS A N 1
ATOM 1447 C CA . HIS A 1 192 ? 0.995 11.721 -14.346 1.00 83.88 192 HIS A CA 1
ATOM 1448 C C . HIS A 1 192 ? 2.465 12.083 -14.062 1.00 83.88 192 HIS A C 1
ATOM 1450 O O . HIS A 1 192 ? 3.213 12.371 -14.992 1.00 83.88 192 HIS A O 1
ATOM 1456 N N . SER A 1 193 ? 2.886 12.141 -12.794 1.00 86.69 193 SER A N 1
ATOM 1457 C CA . SER A 1 193 ? 4.221 12.607 -12.411 1.00 86.69 193 SER A CA 1
ATOM 1458 C C . SER A 1 193 ? 4.757 11.797 -11.240 1.00 86.69 193 SER A C 1
ATOM 1460 O O . SER A 1 193 ? 4.260 11.914 -10.118 1.00 86.69 193 SER A O 1
ATOM 1462 N N . LEU A 1 194 ? 5.810 11.012 -11.484 1.00 86.44 194 LEU A N 1
ATOM 1463 C CA . LEU A 1 194 ? 6.464 10.237 -10.431 1.00 86.44 194 LEU A CA 1
ATOM 1464 C C . LEU A 1 194 ? 6.932 11.140 -9.271 1.00 86.44 194 LEU A C 1
ATOM 1466 O O . LEU A 1 194 ? 6.596 10.838 -8.129 1.00 86.44 194 LEU A O 1
ATOM 1470 N N . PRO A 1 195 ? 7.605 12.290 -9.492 1.00 85.00 195 PRO A N 1
ATOM 1471 C CA . PRO A 1 195 ? 7.978 13.169 -8.385 1.00 85.00 195 PRO A CA 1
ATOM 1472 C C . PRO A 1 195 ? 6.801 13.685 -7.558 1.00 85.00 195 PRO A C 1
ATOM 1474 O O . PRO A 1 195 ? 6.914 13.776 -6.336 1.00 85.00 195 PRO A O 1
ATOM 1477 N N . ALA A 1 196 ? 5.676 14.004 -8.202 1.00 82.25 196 ALA A N 1
ATOM 1478 C CA . ALA A 1 196 ? 4.483 14.450 -7.494 1.00 82.25 196 ALA A CA 1
ATOM 1479 C C . ALA A 1 196 ? 3.850 13.301 -6.692 1.00 82.25 196 ALA A C 1
ATOM 1481 O O . ALA A 1 196 ? 3.466 13.500 -5.539 1.00 82.25 196 ALA A O 1
ATOM 1482 N N . ARG A 1 197 ? 3.821 12.088 -7.260 1.00 84.19 197 ARG A N 1
ATOM 1483 C CA . ARG A 1 197 ? 3.343 10.879 -6.580 1.00 84.19 197 ARG A CA 1
ATOM 1484 C C . ARG A 1 197 ? 4.140 10.594 -5.311 1.00 84.19 197 ARG A C 1
ATOM 1486 O O . ARG A 1 197 ? 3.559 10.379 -4.250 1.00 84.19 197 ARG A O 1
ATOM 1493 N N . LEU A 1 198 ? 5.464 10.641 -5.421 1.00 83.38 198 LEU A N 1
ATOM 1494 C CA . LEU A 1 198 ? 6.369 10.372 -4.308 1.00 83.38 198 LEU A CA 1
ATOM 1495 C C . LEU A 1 198 ? 6.280 11.432 -3.212 1.00 83.38 198 LEU A C 1
ATOM 1497 O O . LEU A 1 198 ? 6.457 11.112 -2.039 1.00 83.38 198 LEU A O 1
ATOM 1501 N N . ALA A 1 199 ? 5.977 12.684 -3.567 1.00 81.12 199 ALA A N 1
ATOM 1502 C CA . ALA A 1 199 ? 5.712 13.727 -2.583 1.00 81.12 199 ALA A CA 1
ATOM 1503 C C . ALA A 1 199 ? 4.445 13.421 -1.767 1.00 81.12 199 ALA A C 1
ATOM 1505 O O . ALA A 1 199 ? 4.477 13.534 -0.543 1.00 81.12 199 ALA A O 1
ATOM 1506 N N . VAL A 1 200 ? 3.361 12.978 -2.419 1.00 77.56 200 VAL A N 1
ATOM 1507 C CA . VAL A 1 200 ? 2.123 12.568 -1.731 1.00 77.56 200 VAL A CA 1
ATOM 1508 C C . VAL A 1 200 ? 2.391 11.403 -0.780 1.00 77.56 200 VAL A C 1
ATOM 1510 O O . VAL A 1 200 ? 2.021 11.479 0.389 1.00 77.56 200 VAL A O 1
ATOM 1513 N N . GLU A 1 201 ? 3.074 10.358 -1.248 1.00 75.06 201 GLU A N 1
ATOM 1514 C CA . GLU A 1 201 ? 3.439 9.202 -0.422 1.00 75.06 201 GLU A CA 1
ATOM 1515 C C . GLU A 1 201 ? 4.322 9.620 0.767 1.00 75.06 201 GLU A C 1
ATOM 1517 O O . GLU A 1 201 ? 4.012 9.312 1.918 1.00 75.06 201 GLU A O 1
ATOM 1522 N N . SER A 1 202 ? 5.353 10.436 0.526 1.00 72.00 202 SER A N 1
ATOM 1523 C CA . SER A 1 202 ? 6.258 10.931 1.573 1.00 72.00 202 SER A CA 1
ATOM 1524 C C . SER A 1 202 ? 5.528 11.723 2.656 1.00 72.00 202 SER A C 1
ATOM 1526 O O . SER A 1 202 ? 5.742 11.475 3.842 1.00 72.00 202 SER A O 1
ATOM 1528 N N . CYS A 1 203 ? 4.623 12.630 2.274 1.00 69.38 203 CYS A N 1
ATOM 1529 C CA . CYS A 1 203 ? 3.820 13.386 3.235 1.00 69.38 203 CYS A CA 1
ATOM 1530 C C . CYS A 1 203 ? 2.966 12.472 4.124 1.00 69.38 203 CYS A C 1
ATOM 1532 O O . CYS A 1 203 ? 2.706 12.804 5.278 1.00 69.38 203 CYS A O 1
ATOM 1534 N N . VAL A 1 204 ? 2.546 11.314 3.619 1.00 64.31 204 VAL A N 1
ATOM 1535 C CA . VAL A 1 204 ? 1.699 10.365 4.350 1.00 64.31 204 VAL A CA 1
ATOM 1536 C C . VAL A 1 204 ? 2.519 9.570 5.356 1.00 64.31 204 VAL A C 1
ATOM 1538 O O . VAL A 1 204 ? 2.099 9.427 6.506 1.00 64.31 204 VAL A O 1
ATOM 1541 N N . HIS A 1 205 ? 3.713 9.110 4.976 1.00 61.41 205 HIS A N 1
ATOM 1542 C CA . HIS A 1 205 ? 4.626 8.469 5.927 1.00 61.41 205 HIS A CA 1
ATOM 1543 C C . HIS A 1 205 ? 5.165 9.458 6.975 1.00 61.41 205 HIS A C 1
ATOM 1545 O O . HIS A 1 205 ? 5.333 9.084 8.135 1.00 61.41 205 HIS A O 1
ATOM 1551 N N . 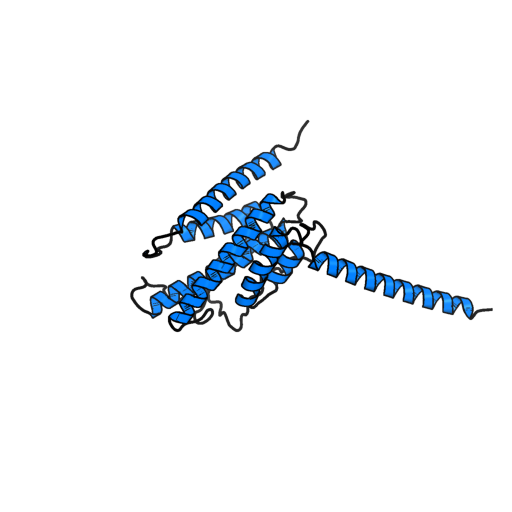GLU A 1 206 ? 5.373 10.730 6.619 1.00 61.75 206 GLU A N 1
ATOM 1552 C CA . GLU A 1 206 ? 5.766 11.775 7.573 1.00 61.75 206 GLU A CA 1
ATOM 1553 C C . GLU A 1 206 ? 4.623 12.130 8.539 1.00 61.75 206 GLU A C 1
ATOM 1555 O O . GLU A 1 206 ? 4.833 12.195 9.753 1.00 61.75 206 GLU A O 1
ATOM 1560 N N . ALA A 1 207 ? 3.393 12.278 8.032 1.00 53.75 207 ALA A N 1
ATOM 1561 C CA . ALA A 1 207 ? 2.218 12.551 8.857 1.00 53.75 207 ALA A CA 1
ATOM 1562 C C . ALA A 1 207 ? 1.965 11.436 9.884 1.00 53.75 207 ALA A C 1
ATOM 1564 O O . ALA A 1 207 ? 1.663 11.738 11.038 1.00 53.75 207 ALA A O 1
ATOM 1565 N N . ARG A 1 208 ? 2.187 10.164 9.518 1.00 55.94 208 ARG A N 1
ATOM 1566 C CA . ARG A 1 208 ? 2.134 9.017 10.448 1.00 55.94 208 ARG A CA 1
ATOM 1567 C C . ARG A 1 208 ? 3.107 9.154 11.627 1.00 55.94 208 ARG A C 1
ATOM 1569 O O . ARG A 1 208 ? 2.764 8.767 12.742 1.00 55.94 208 ARG A O 1
ATOM 1576 N N . GLY A 1 209 ? 4.296 9.719 11.404 1.00 45.25 209 GLY A N 1
ATOM 1577 C CA . GLY A 1 209 ? 5.288 9.971 12.456 1.00 45.25 209 GLY A CA 1
ATOM 1578 C C . GLY A 1 209 ? 4.919 11.123 13.399 1.00 45.25 209 GLY A C 1
ATOM 1579 O O . GLY A 1 209 ? 5.425 11.187 14.520 1.00 45.25 209 GLY A O 1
ATOM 1580 N N . LEU A 1 210 ? 4.022 12.016 12.968 1.00 39.75 210 LEU A N 1
ATOM 1581 C CA . LEU A 1 210 ? 3.633 13.228 13.695 1.00 39.75 210 LEU A CA 1
ATOM 1582 C C . LEU A 1 210 ? 2.254 13.118 14.370 1.00 39.75 210 LEU A C 1
ATOM 1584 O O . LEU A 1 210 ? 2.003 13.794 15.371 1.00 39.75 210 LEU A O 1
ATOM 1588 N N . THR A 1 211 ? 1.356 12.252 13.893 1.00 36.06 211 THR A N 1
ATOM 1589 C CA . THR A 1 211 ? 0.018 12.093 14.478 1.00 36.06 211 THR A CA 1
ATOM 1590 C C . THR A 1 211 ? -0.013 11.071 15.618 1.00 36.06 211 THR A C 1
ATOM 1592 O O . THR A 1 211 ? -0.342 9.907 15.428 1.00 36.06 211 THR A O 1
ATOM 1595 N N . GLY A 1 212 ? 0.277 11.533 16.837 1.00 35.72 212 GLY A N 1
ATOM 1596 C CA . GLY A 1 212 ? -0.434 11.127 18.059 1.00 35.72 212 GLY A CA 1
ATOM 1597 C C . GLY A 1 212 ? -0.648 9.633 18.346 1.00 35.72 212 GLY A C 1
ATOM 1598 O O . GLY A 1 212 ? -1.736 9.277 18.793 1.00 35.72 212 GLY A O 1
ATOM 1599 N N . CYS A 1 213 ? 0.352 8.766 18.167 1.00 27.16 213 CYS A N 1
ATOM 1600 C CA . CYS A 1 213 ? 0.323 7.434 18.779 1.00 27.16 213 CYS A CA 1
ATOM 1601 C C . CYS A 1 213 ? 0.598 7.567 20.293 1.00 27.16 213 CYS A C 1
ATOM 1603 O O . CYS A 1 213 ? 1.704 7.970 20.664 1.00 27.16 213 CYS A O 1
ATOM 1605 N N . PRO A 1 214 ? -0.354 7.259 21.200 1.00 28.16 214 PRO A N 1
ATOM 1606 C CA . PRO A 1 214 ? -0.036 7.136 22.614 1.00 28.16 214 PRO A CA 1
ATOM 1607 C C . PRO A 1 214 ? 0.754 5.835 22.797 1.00 28.16 214 PRO A C 1
ATOM 1609 O O . PRO A 1 214 ? 0.187 4.747 22.873 1.00 28.16 214 PRO A O 1
ATOM 1612 N N . THR A 1 215 ? 2.082 5.939 22.829 1.00 29.77 215 THR A N 1
ATOM 1613 C CA . THR A 1 215 ? 2.976 4.819 23.146 1.00 29.77 215 THR A CA 1
ATOM 1614 C C . THR A 1 215 ? 2.630 4.252 24.526 1.00 29.77 215 THR A C 1
ATOM 1616 O O . THR A 1 215 ? 2.566 5.009 25.498 1.00 29.77 215 THR A O 1
ATOM 1619 N N . PRO A 1 216 ? 2.456 2.926 24.631 1.00 33.31 216 PRO A N 1
ATOM 1620 C CA . PRO A 1 216 ? 3.570 2.133 25.127 1.00 33.31 216 PRO A CA 1
ATOM 1621 C C . PRO A 1 216 ? 3.720 0.846 24.309 1.00 33.31 216 PRO A C 1
ATOM 1623 O O . PRO A 1 216 ? 3.134 -0.187 24.622 1.00 33.31 216 PRO A O 1
ATOM 1626 N N . PHE A 1 217 ? 4.548 0.897 23.268 1.00 29.25 217 PHE A N 1
ATOM 1627 C CA . PHE A 1 217 ? 5.199 -0.304 22.760 1.00 29.25 217 PHE A CA 1
ATOM 1628 C C . PHE A 1 217 ? 6.685 0.004 22.616 1.00 29.25 217 PHE A C 1
ATOM 1630 O O . PHE A 1 217 ? 7.146 0.663 21.687 1.00 29.25 217 PHE A O 1
ATOM 1637 N N . THR A 1 218 ? 7.427 -0.378 23.646 1.00 32.47 218 THR A N 1
ATOM 1638 C CA . THR A 1 218 ? 8.882 -0.428 23.641 1.00 32.47 218 THR A CA 1
ATOM 1639 C C . THR A 1 218 ? 9.327 -1.463 22.611 1.00 32.47 218 THR A C 1
ATOM 1641 O O . THR A 1 218 ? 9.127 -2.655 22.823 1.00 32.47 218 THR A O 1
ATOM 1644 N N . GLY A 1 219 ? 9.942 -1.002 21.519 1.00 32.53 219 GLY A N 1
ATOM 1645 C CA . GLY A 1 219 ? 10.667 -1.839 20.558 1.00 32.53 219 GLY A CA 1
ATOM 1646 C C . GLY A 1 219 ? 10.162 -1.724 19.117 1.00 32.53 219 GLY A C 1
ATOM 1647 O O . GLY A 1 219 ? 9.066 -2.160 18.804 1.00 32.53 219 GLY A O 1
ATOM 1648 N N . SER A 1 220 ? 11.024 -1.202 18.235 1.00 35.84 220 SER A N 1
ATOM 1649 C CA . SER A 1 220 ? 10.940 -1.273 16.763 1.00 35.84 220 SER A CA 1
ATOM 1650 C C . SER A 1 220 ? 9.973 -0.339 16.002 1.00 35.84 220 SER A C 1
ATOM 1652 O O . SER A 1 220 ? 9.334 -0.759 15.048 1.00 35.84 220 SER A O 1
ATOM 1654 N N . ALA A 1 221 ? 9.955 0.963 16.312 1.00 30.72 221 ALA A N 1
ATOM 1655 C CA . ALA A 1 221 ? 9.469 2.002 15.375 1.00 30.72 221 ALA A CA 1
ATOM 1656 C C . ALA A 1 221 ? 10.618 2.752 14.654 1.00 30.72 221 ALA A C 1
ATOM 1658 O O . ALA A 1 221 ? 10.413 3.520 13.719 1.00 30.72 221 ALA A O 1
ATOM 1659 N N . THR A 1 222 ? 11.868 2.520 15.068 1.00 29.75 222 THR A N 1
ATOM 1660 C CA . THR A 1 222 ? 13.051 3.245 14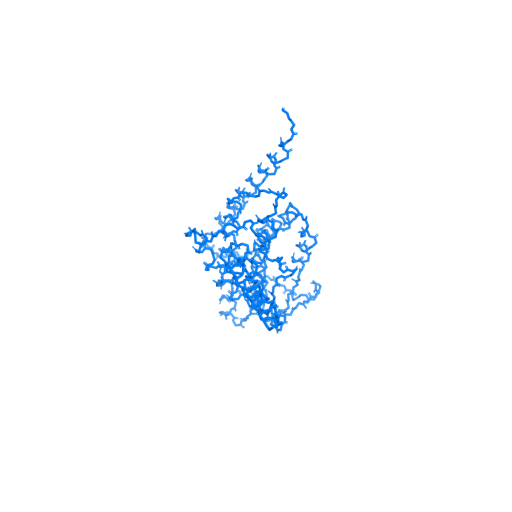.575 1.00 29.75 222 THR A CA 1
ATOM 1661 C C . THR A 1 222 ? 13.622 2.685 13.267 1.00 29.75 222 THR A C 1
ATOM 1663 O O . THR A 1 222 ? 14.446 3.347 12.641 1.00 29.75 222 THR A O 1
ATOM 1666 N N . ALA A 1 223 ? 13.228 1.477 12.854 1.00 30.92 223 ALA A N 1
ATOM 1667 C CA . ALA A 1 223 ? 13.729 0.829 11.639 1.00 30.92 223 ALA A CA 1
ATOM 1668 C C . ALA A 1 223 ? 13.023 1.351 10.372 1.00 30.92 223 ALA A C 1
ATOM 1670 O O . ALA A 1 223 ? 13.703 1.770 9.434 1.00 30.92 223 ALA A O 1
ATOM 1671 N N . ALA A 1 224 ? 11.689 1.463 10.397 1.00 34.31 224 ALA A N 1
ATOM 1672 C CA . ALA A 1 224 ? 10.894 2.012 9.292 1.00 34.31 224 ALA A CA 1
ATOM 1673 C C . ALA A 1 224 ? 11.270 3.475 8.974 1.00 34.31 224 ALA A C 1
ATOM 1675 O O . ALA A 1 224 ? 11.452 3.856 7.818 1.00 34.31 224 ALA A O 1
ATOM 1676 N N . MET A 1 225 ? 11.530 4.283 10.009 1.00 32.16 225 MET A N 1
ATOM 1677 C CA . MET A 1 225 ? 11.905 5.694 9.849 1.00 32.16 225 MET A CA 1
ATOM 1678 C C . MET A 1 225 ? 13.338 5.891 9.304 1.00 32.16 225 MET A C 1
ATOM 1680 O O . MET A 1 225 ? 13.619 6.882 8.630 1.00 32.16 225 MET A O 1
ATOM 1684 N N . LYS A 1 226 ? 14.250 4.931 9.532 1.00 30.45 226 LYS A N 1
ATOM 1685 C CA . LYS A 1 226 ? 15.611 4.933 8.952 1.00 30.45 226 LYS A CA 1
ATOM 1686 C C . LYS A 1 226 ? 15.628 4.493 7.483 1.00 30.45 226 LYS A C 1
ATOM 1688 O O . LYS A 1 226 ? 16.468 4.980 6.720 1.00 30.45 226 LYS A O 1
ATOM 1693 N N . SER A 1 227 ? 14.701 3.619 7.089 1.00 40.84 227 SER A N 1
ATOM 1694 C CA . SER A 1 227 ? 14.518 3.186 5.699 1.00 40.84 227 SER A CA 1
ATOM 1695 C C . SER A 1 227 ? 14.040 4.345 4.812 1.00 40.84 227 SER A C 1
ATOM 1697 O O . SER A 1 227 ? 14.715 4.700 3.846 1.00 40.84 227 SER A O 1
ATOM 1699 N N . LEU A 1 228 ? 12.994 5.065 5.236 1.00 39.81 228 LEU A N 1
ATOM 1700 C CA . LEU A 1 228 ? 12.420 6.209 4.506 1.00 39.81 228 LEU A CA 1
ATOM 1701 C C . LEU A 1 228 ? 13.398 7.383 4.323 1.00 39.81 228 LEU A C 1
ATOM 1703 O O . LEU A 1 228 ? 13.470 7.989 3.255 1.00 39.81 228 LEU A O 1
ATOM 1707 N N . GLN A 1 229 ? 14.223 7.684 5.331 1.00 35.72 229 GLN A N 1
ATOM 1708 C CA . GLN A 1 229 ? 15.224 8.752 5.227 1.00 35.72 229 GLN A CA 1
ATOM 1709 C C . GLN A 1 229 ? 16.380 8.382 4.278 1.00 35.72 229 GLN A C 1
ATOM 1711 O O . GLN A 1 229 ? 16.986 9.252 3.647 1.00 35.72 229 GLN A O 1
ATOM 1716 N N . SER A 1 230 ? 16.680 7.086 4.159 1.00 39.00 230 SER A N 1
ATOM 1717 C CA . SER A 1 230 ? 17.683 6.547 3.234 1.00 39.00 230 SER A CA 1
ATOM 1718 C C . SER A 1 230 ? 17.153 6.476 1.800 1.00 39.00 230 SER A C 1
ATOM 1720 O O . SER A 1 230 ? 17.890 6.798 0.866 1.00 39.00 230 SER A O 1
ATOM 1722 N N . TYR A 1 231 ? 15.876 6.126 1.650 1.00 48.34 231 TYR A N 1
ATOM 1723 C CA . TYR A 1 231 ? 15.109 6.145 0.409 1.00 48.34 231 TYR A CA 1
ATOM 1724 C C . TYR A 1 231 ? 15.010 7.569 -0.167 1.00 48.34 231 TYR A C 1
ATOM 1726 O O . TYR A 1 231 ? 15.430 7.808 -1.298 1.00 48.34 231 TYR A O 1
ATOM 1734 N N . TRP A 1 232 ? 14.631 8.568 0.641 1.00 42.41 232 TRP A N 1
ATOM 1735 C CA . TRP A 1 232 ? 14.535 9.966 0.190 1.00 42.41 232 TRP A CA 1
ATOM 1736 C C . TRP A 1 232 ? 15.894 10.567 -0.201 1.00 42.41 232 TRP A C 1
ATOM 1738 O O . TRP A 1 232 ? 16.015 11.298 -1.185 1.00 42.41 232 TRP A O 1
ATOM 1748 N N . ARG A 1 233 ? 16.969 10.201 0.514 1.00 42.16 233 ARG A N 1
ATOM 1749 C CA . ARG A 1 233 ? 18.346 10.598 0.163 1.00 42.16 233 ARG A CA 1
ATOM 1750 C C . ARG A 1 233 ? 18.843 9.941 -1.128 1.00 42.16 233 ARG A C 1
ATOM 1752 O O . ARG A 1 233 ? 19.585 10.588 -1.870 1.00 42.16 233 ARG A O 1
ATOM 1759 N N . ARG A 1 234 ? 18.457 8.689 -1.403 1.00 49.34 234 ARG A N 1
ATOM 1760 C CA . ARG A 1 234 ? 18.757 7.988 -2.665 1.00 49.34 234 ARG A CA 1
ATOM 1761 C C . ARG A 1 234 ? 17.948 8.559 -3.830 1.00 49.34 234 ARG A C 1
ATOM 1763 O O . ARG A 1 234 ? 18.536 8.834 -4.869 1.00 49.34 234 ARG A O 1
ATOM 1770 N N . TYR A 1 235 ? 16.667 8.850 -3.628 1.00 48.66 235 TYR A N 1
ATOM 1771 C CA . TYR A 1 235 ? 15.788 9.458 -4.627 1.00 48.66 235 TYR A CA 1
ATOM 1772 C C . TYR A 1 235 ? 16.218 10.882 -5.024 1.00 48.66 235 TYR A C 1
ATOM 1774 O O . TYR A 1 235 ? 16.406 11.156 -6.207 1.00 48.66 235 TYR A O 1
ATOM 1782 N N . ILE A 1 236 ? 16.498 11.773 -4.059 1.00 43.16 236 ILE A N 1
ATOM 1783 C CA . ILE A 1 236 ? 17.043 13.117 -4.348 1.00 43.16 236 ILE A CA 1
ATOM 1784 C C . ILE A 1 236 ? 18.367 13.017 -5.117 1.00 43.16 236 ILE A C 1
ATOM 1786 O O . ILE A 1 236 ? 18.652 13.852 -5.975 1.00 43.16 236 ILE A O 1
ATOM 1790 N N . ARG A 1 237 ? 19.189 12.001 -4.826 1.00 40.12 237 ARG A N 1
ATOM 1791 C CA . ARG A 1 237 ? 20.429 11.750 -5.565 1.00 40.12 237 ARG A CA 1
ATOM 1792 C C . ARG A 1 237 ? 20.130 11.276 -6.990 1.00 40.12 237 ARG A C 1
ATOM 1794 O O . ARG A 1 237 ? 20.695 11.848 -7.910 1.00 40.12 237 ARG A O 1
ATOM 1801 N N . PHE A 1 238 ? 19.225 10.320 -7.181 1.00 42.31 238 PHE A N 1
ATOM 1802 C CA . PHE A 1 238 ? 18.831 9.793 -8.491 1.00 42.31 238 PHE A CA 1
ATOM 1803 C C . PHE A 1 238 ? 18.237 10.874 -9.410 1.00 42.31 238 PHE A C 1
ATOM 1805 O O . PHE A 1 238 ? 18.749 11.081 -10.506 1.00 42.31 238 PHE A O 1
ATOM 1812 N N . VAL A 1 239 ? 17.256 11.650 -8.932 1.00 42.41 239 VAL A N 1
ATOM 1813 C CA . VAL A 1 239 ? 16.619 12.740 -9.703 1.00 42.41 239 VAL A CA 1
ATOM 1814 C C . VAL A 1 239 ? 17.608 13.850 -10.067 1.00 42.41 239 VAL A C 1
ATOM 1816 O O . VAL A 1 239 ? 17.542 14.418 -11.154 1.00 42.41 239 VAL A O 1
ATOM 1819 N N . LYS A 1 240 ? 18.568 14.155 -9.185 1.00 37.78 240 LYS A N 1
ATOM 1820 C CA . LYS A 1 240 ? 19.622 15.134 -9.491 1.00 37.78 240 LYS A CA 1
ATOM 1821 C C . LYS A 1 240 ? 20.619 14.637 -10.541 1.00 37.78 240 LYS A C 1
ATOM 1823 O O . LYS A 1 240 ? 21.137 15.467 -11.273 1.00 37.78 240 LYS A O 1
ATOM 1828 N N . HIS A 1 241 ? 20.881 13.330 -10.623 1.00 38.50 241 HIS A N 1
ATOM 1829 C CA . HIS A 1 241 ? 21.801 12.764 -11.621 1.00 38.50 241 HIS A CA 1
ATOM 1830 C C . HIS A 1 241 ? 21.117 12.507 -12.973 1.00 38.50 241 HIS A C 1
ATOM 1832 O O . HIS A 1 241 ? 21.779 12.592 -14.005 1.00 38.50 241 HIS A O 1
ATOM 1838 N N . SER A 1 242 ? 19.804 12.248 -12.997 1.00 35.34 242 SER A N 1
ATOM 1839 C CA . SER A 1 242 ? 19.047 12.063 -14.242 1.00 35.34 242 SER A CA 1
ATOM 1840 C C . SER A 1 242 ? 18.773 13.374 -14.992 1.00 35.34 242 SER A C 1
ATOM 1842 O O . SER A 1 242 ? 18.660 13.354 -16.212 1.00 35.34 242 SER A O 1
ATOM 1844 N N . GLN A 1 243 ? 18.752 14.527 -14.308 1.00 34.91 243 GLN A N 1
ATOM 1845 C CA . GLN A 1 243 ? 18.641 15.845 -14.960 1.00 34.91 243 GLN A CA 1
ATOM 1846 C C . GLN A 1 243 ? 19.975 16.441 -15.437 1.00 34.91 243 GLN A C 1
ATOM 1848 O O . GLN A 1 243 ? 19.973 17.378 -16.230 1.00 34.91 243 GLN A O 1
ATOM 1853 N N . THR A 1 244 ? 21.119 15.904 -15.005 1.00 43.56 244 THR A N 1
ATOM 1854 C CA . THR A 1 244 ? 22.448 16.345 -15.475 1.00 43.56 244 THR A CA 1
ATOM 1855 C C . THR A 1 244 ? 22.943 15.582 -16.709 1.00 43.56 244 THR A C 1
ATOM 1857 O O . THR A 1 244 ? 24.055 15.811 -17.172 1.00 43.56 244 THR A O 1
ATOM 1860 N N . GLY A 1 245 ? 22.131 14.673 -17.253 1.00 40.97 245 GLY A N 1
ATOM 1861 C CA . GLY A 1 245 ? 22.476 13.801 -18.373 1.00 40.97 245 GLY A CA 1
ATOM 1862 C C . GLY A 1 245 ? 22.085 14.328 -19.753 1.00 40.97 245 GLY A C 1
ATOM 1863 O O . GLY A 1 245 ? 21.557 13.555 -20.538 1.00 40.97 245 GLY A O 1
ATOM 1864 N N . THR A 1 246 ? 22.339 15.600 -20.070 1.00 35.12 246 THR A N 1
ATOM 1865 C CA . THR A 1 246 ? 22.393 16.086 -21.464 1.00 35.12 246 THR A CA 1
ATOM 1866 C C . THR A 1 246 ? 23.282 17.323 -21.567 1.00 35.12 246 THR A C 1
ATOM 1868 O O . THR A 1 246 ? 22.840 18.415 -21.218 1.00 35.12 246 THR A O 1
ATOM 1871 N N . ALA A 1 247 ? 24.512 17.139 -22.054 1.00 29.27 247 ALA A N 1
ATOM 1872 C CA . ALA A 1 247 ? 25.150 17.914 -23.131 1.00 29.27 247 ALA A CA 1
ATOM 1873 C C . ALA A 1 247 ? 26.681 17.729 -23.087 1.00 29.27 247 ALA A C 1
ATOM 1875 O O . ALA A 1 247 ? 27.314 18.219 -22.161 1.00 29.27 247 ALA A O 1
ATOM 1876 N N . GLN A 1 248 ? 27.189 17.055 -24.130 1.00 33.44 248 GLN A N 1
ATOM 1877 C CA . GLN A 1 248 ? 28.550 17.072 -24.708 1.00 33.44 248 GLN A CA 1
ATOM 1878 C C . GLN A 1 248 ? 29.765 16.821 -23.804 1.00 33.44 248 GLN A C 1
ATOM 1880 O O . GLN A 1 248 ? 30.111 17.678 -22.968 1.00 33.44 248 GLN A O 1
#

pLDDT: mean 75.37, std 20.51, range [27.16, 97.44]

Secondary structure (DSSP, 8-state):
--SHHHHHHHHHHHHHHHHHHHHHHHHHHHHHTBHHHHHHHHHH---HHHHHHHHHHHHHHHHTT-SB---S---PPPSS----TTTS-B--GGGSPP---S-SHHHHHHHHHHHHHHHHHHHHHHHHHHHHHTT-TTT---HHHHHHHHHHHHHHHHHHHHHHHHHHHTT--TTSS-B--HHHHHHHHTTT-HHHHHHHHHHHHHHHHHS-------S-SHHHHHHHHHHHHHHHHHHHHHTT----

Radius of gyration: 22.72 Å; chains: 1; bounding box: 48×46×87 Å